Protein AF-A0AAV1AGI8-F1 (afdb_monomer_lite)

Radius of gyration: 55.3 Å; chains: 1; bounding box: 101×101×170 Å

Structure (mmCIF, N/CA/C/O backbone):
data_AF-A0AAV1AGI8-F1
#
_entry.id   AF-A0AAV1AGI8-F1
#
loop_
_atom_site.group_PDB
_atom_site.id
_atom_site.type_symbol
_atom_site.label_atom_id
_atom_site.label_alt_id
_atom_site.label_comp_id
_atom_site.label_asym_id
_atom_site.label_entity_id
_atom_site.label_seq_id
_atom_site.pdbx_PDB_ins_code
_atom_site.Cartn_x
_atom_site.Cartn_y
_atom_site.Cartn_z
_atom_site.occupancy
_atom_site.B_iso_or_equiv
_atom_site.auth_seq_id
_atom_site.auth_comp_id
_atom_site.auth_asym_id
_atom_site.auth_atom_id
_atom_site.pdbx_PDB_model_num
ATOM 1 N N . MET A 1 1 ? -15.910 55.087 11.248 1.00 45.94 1 MET A N 1
ATOM 2 C CA . MET A 1 1 ? -15.326 54.033 12.107 1.00 45.94 1 MET A CA 1
ATOM 3 C C . MET A 1 1 ? -14.414 53.188 11.235 1.00 45.94 1 MET A C 1
ATOM 5 O O . MET A 1 1 ? -14.902 52.530 10.330 1.00 45.94 1 MET A O 1
ATOM 9 N N . GLY A 1 2 ? -13.099 53.349 11.397 1.00 42.62 2 GLY A N 1
ATOM 10 C CA . GLY A 1 2 ? -12.086 52.733 10.540 1.00 42.62 2 GLY A CA 1
ATOM 11 C C . GLY A 1 2 ? -11.698 51.342 11.031 1.00 42.62 2 GLY A C 1
ATOM 12 O O . GLY A 1 2 ? -11.360 51.174 12.200 1.00 42.62 2 GLY A O 1
ATOM 13 N N . LEU A 1 3 ? -11.728 50.364 10.129 1.00 42.69 3 LEU A N 1
ATOM 14 C CA . LEU A 1 3 ? -11.212 49.019 10.356 1.00 42.69 3 LEU A CA 1
ATOM 15 C C . LEU A 1 3 ? -9.725 49.011 9.980 1.00 42.69 3 LEU A C 1
ATOM 17 O O . LEU A 1 3 ? -9.365 49.101 8.808 1.00 42.69 3 LEU A O 1
ATOM 21 N N . LYS A 1 4 ? -8.854 48.965 10.992 1.00 45.31 4 LYS A N 1
ATOM 22 C CA . LYS A 1 4 ? -7.410 48.774 10.819 1.00 45.31 4 LYS A CA 1
ATOM 23 C C . LYS A 1 4 ? -7.141 47.284 10.597 1.00 45.31 4 LYS A C 1
ATOM 25 O O . LYS A 1 4 ? -7.350 46.479 11.497 1.00 45.31 4 LYS A O 1
ATOM 30 N N . SER A 1 5 ? -6.676 46.951 9.397 1.00 44.88 5 SER A N 1
ATOM 31 C CA . SER A 1 5 ? -6.091 45.652 9.059 1.00 44.88 5 SER A CA 1
ATOM 32 C C . SER A 1 5 ? -4.741 45.499 9.767 1.00 44.88 5 SER A C 1
ATOM 34 O O . SER A 1 5 ? -3.906 46.405 9.710 1.00 44.88 5 SER A O 1
ATOM 36 N N . GLN A 1 6 ? -4.543 44.382 10.466 1.00 48.56 6 GLN A N 1
ATOM 37 C CA . GLN A 1 6 ? -3.322 44.061 11.199 1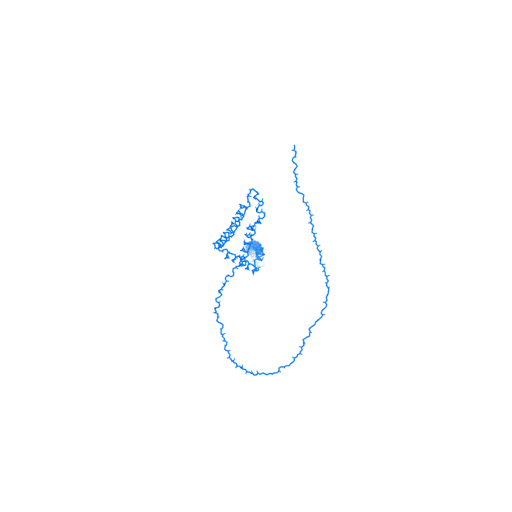.00 48.56 6 GLN A CA 1
ATOM 38 C C . GLN A 1 6 ? -2.650 42.862 10.521 1.00 48.56 6 GLN A C 1
ATOM 40 O O . GLN A 1 6 ? -3.107 41.729 10.623 1.00 48.56 6 GLN A O 1
ATOM 45 N N . SER A 1 7 ? -1.576 43.136 9.784 1.00 50.84 7 SER A N 1
ATOM 46 C CA . SER A 1 7 ? -0.707 42.137 9.156 1.00 50.84 7 SER A CA 1
ATOM 47 C C . SER A 1 7 ? 0.211 41.463 10.194 1.00 50.84 7 SER A C 1
ATOM 49 O O . SER A 1 7 ? 0.710 42.164 11.084 1.00 50.84 7 SER A O 1
ATOM 51 N N . PRO A 1 8 ? 0.513 40.154 10.083 1.00 48.94 8 PRO A N 1
ATOM 52 C CA . PRO A 1 8 ? 1.445 39.485 10.989 1.00 48.94 8 PRO A CA 1
ATOM 53 C C . PRO A 1 8 ? 2.901 39.885 10.713 1.00 48.94 8 PRO A C 1
ATOM 55 O O . PRO A 1 8 ? 3.342 39.936 9.566 1.00 48.94 8 PRO A O 1
ATOM 58 N N . LYS A 1 9 ? 3.646 40.156 11.788 1.00 44.56 9 LYS A N 1
ATOM 59 C CA . LYS A 1 9 ? 5.087 40.437 11.788 1.00 44.56 9 LYS A CA 1
ATOM 60 C C . LYS A 1 9 ? 5.884 39.138 11.639 1.00 44.56 9 LYS A C 1
ATOM 62 O O . LYS A 1 9 ? 5.769 38.251 12.478 1.00 44.56 9 LYS A O 1
ATOM 67 N N . THR A 1 10 ? 6.736 39.071 10.624 1.00 46.19 10 THR A N 1
ATOM 68 C CA . THR A 1 10 ? 7.811 38.084 10.474 1.00 46.19 10 THR A CA 1
ATOM 69 C C . THR A 1 10 ? 9.021 38.513 11.309 1.00 46.19 10 THR A C 1
ATOM 71 O O . THR A 1 10 ? 9.462 39.658 11.211 1.00 46.19 10 THR A O 1
ATOM 74 N N . LEU A 1 11 ? 9.573 37.602 12.114 1.00 46.72 11 LEU A N 1
ATOM 75 C CA . LEU A 1 11 ? 10.889 37.747 12.746 1.00 46.72 11 LEU A CA 1
ATOM 76 C C . LEU A 1 11 ? 11.826 36.644 12.222 1.00 46.72 11 LEU A C 1
ATOM 78 O O . LEU A 1 11 ? 11.377 35.502 12.108 1.00 46.72 11 LEU A O 1
ATOM 82 N N . PRO A 1 12 ? 13.100 36.954 11.915 1.00 42.97 12 PRO A N 1
ATOM 83 C CA . PRO A 1 12 ? 14.087 35.979 11.463 1.00 42.97 12 PRO A CA 1
ATOM 84 C C . PRO A 1 12 ? 14.989 35.530 12.623 1.00 42.97 12 PRO A C 1
ATOM 86 O O . PRO A 1 12 ? 15.436 36.363 13.407 1.00 42.97 12 PRO A O 1
ATOM 89 N N . LEU A 1 13 ? 15.320 34.241 12.703 1.00 31.91 13 LEU A N 1
ATOM 90 C CA . LEU A 1 13 ? 16.488 33.759 13.453 1.00 31.91 13 LEU A CA 1
ATOM 91 C C . LEU A 1 13 ? 17.077 32.550 12.711 1.00 31.91 13 LEU A C 1
ATOM 93 O O . LEU A 1 13 ? 16.394 31.550 12.527 1.00 31.91 13 LEU A O 1
ATOM 97 N N . THR A 1 14 ? 18.194 32.718 12.007 1.00 35.19 14 THR A N 1
ATOM 98 C CA . THR A 1 14 ? 19.598 32.683 12.476 1.00 35.19 14 THR A CA 1
ATOM 99 C C . THR A 1 14 ? 20.172 31.276 12.334 1.00 35.19 14 THR A C 1
ATOM 101 O O . THR A 1 14 ? 19.884 30.370 13.107 1.00 35.19 14 THR A O 1
ATOM 104 N N . VAL A 1 15 ? 21.007 31.146 11.304 1.00 39.22 15 VAL A N 1
ATOM 105 C CA . VAL A 1 15 ? 21.930 30.042 11.044 1.00 39.22 15 VAL A CA 1
ATOM 106 C C . VAL A 1 15 ? 22.995 30.032 12.141 1.00 39.22 15 VAL A C 1
ATOM 108 O O . VAL A 1 15 ? 23.603 31.067 12.405 1.00 39.22 15 VAL A O 1
ATOM 111 N N . ALA A 1 16 ? 23.241 28.873 12.748 1.00 36.59 16 ALA A N 1
ATOM 112 C CA . ALA A 1 16 ? 24.434 28.629 13.549 1.00 36.59 16 ALA A CA 1
ATOM 113 C C . ALA A 1 16 ? 25.232 27.496 12.898 1.00 36.59 16 ALA A C 1
ATOM 115 O O . ALA A 1 16 ? 24.774 26.356 12.818 1.00 36.59 16 ALA A O 1
ATOM 116 N N . SER A 1 17 ? 26.409 27.861 12.402 1.00 36.69 17 SER A N 1
ATOM 117 C CA . SER A 1 17 ? 27.442 26.969 11.895 1.00 36.69 17 SER A CA 1
ATOM 118 C C . SER A 1 17 ? 28.454 26.662 13.003 1.00 36.69 17 SER A C 1
ATOM 120 O O . SER A 1 17 ? 28.704 27.509 13.855 1.00 36.69 17 SER A O 1
ATOM 122 N N . GLU A 1 18 ? 29.081 25.489 12.877 1.00 32.41 18 GLU A N 1
ATOM 123 C CA . GLU A 1 18 ? 30.402 25.103 13.402 1.00 32.41 18 GLU A CA 1
ATOM 124 C C . GLU A 1 18 ? 30.568 24.868 14.917 1.00 32.41 18 GLU A C 1
ATOM 126 O O . GLU A 1 18 ? 30.401 25.742 15.758 1.00 32.41 18 GLU A O 1
ATOM 131 N N . THR A 1 19 ? 31.054 23.677 15.278 1.00 38.19 19 THR A N 1
ATOM 132 C CA . THR A 1 19 ? 32.481 23.502 15.615 1.00 38.19 19 THR A CA 1
ATOM 133 C C . THR A 1 19 ? 32.830 22.021 15.809 1.00 38.19 19 THR A C 1
ATOM 135 O O . THR A 1 19 ? 32.243 21.302 16.612 1.00 38.19 19 THR A O 1
ATOM 138 N N . ASN A 1 20 ? 33.821 21.579 15.032 1.00 35.72 20 ASN A N 1
ATOM 139 C CA . ASN A 1 20 ? 34.629 20.387 15.273 1.00 35.72 20 ASN A CA 1
ATOM 140 C C . ASN A 1 20 ? 35.521 20.630 16.499 1.00 35.72 20 ASN A C 1
ATOM 142 O O . ASN A 1 20 ? 36.194 21.660 16.551 1.00 35.72 20 ASN A O 1
ATOM 146 N N . LEU A 1 21 ? 35.608 19.667 17.419 1.00 39.31 21 LEU A N 1
ATOM 147 C CA . LEU A 1 21 ? 36.644 19.643 18.451 1.00 39.31 21 LEU A CA 1
ATOM 148 C C . LEU A 1 21 ? 37.274 18.243 18.534 1.00 39.31 21 LEU A C 1
ATOM 150 O O . LEU A 1 21 ? 36.639 17.275 18.940 1.00 39.31 21 LEU A O 1
ATOM 154 N N . ASN A 1 22 ? 38.543 18.178 18.135 1.00 34.66 22 ASN A N 1
ATOM 155 C CA . ASN A 1 22 ? 39.476 17.072 18.350 1.00 34.66 22 ASN A CA 1
ATOM 156 C C . ASN A 1 22 ? 39.970 17.026 19.808 1.00 34.66 22 ASN A C 1
ATOM 158 O O . ASN A 1 22 ? 40.268 18.080 20.375 1.00 34.66 22 ASN A O 1
ATOM 162 N N . ARG A 1 23 ? 40.205 15.815 20.339 1.00 32.59 23 ARG A N 1
ATOM 163 C CA . ARG A 1 23 ? 41.339 15.438 21.226 1.00 32.59 23 ARG A CA 1
ATOM 164 C C . ARG A 1 23 ? 41.306 13.917 21.479 1.00 32.59 23 ARG A C 1
ATOM 166 O O . ARG A 1 23 ? 40.266 13.424 21.897 1.00 32.59 23 ARG A O 1
ATOM 173 N N . THR A 1 24 ? 42.267 13.118 20.983 1.00 33.88 24 THR A N 1
ATOM 174 C CA . THR A 1 24 ? 43.501 12.623 21.672 1.00 33.88 24 THR A CA 1
ATOM 175 C C . THR A 1 24 ? 43.272 12.230 23.134 1.00 33.88 24 THR A C 1
ATOM 177 O O . THR A 1 24 ? 42.649 12.978 23.873 1.00 33.88 24 THR A O 1
ATOM 180 N N . ASP A 1 25 ? 43.747 11.118 23.688 1.00 32.78 25 ASP A N 1
ATOM 181 C CA . ASP A 1 25 ? 44.741 10.082 23.368 1.00 32.78 25 ASP A CA 1
ATOM 182 C C . ASP A 1 25 ? 44.451 8.921 24.349 1.00 32.78 25 ASP A C 1
ATOM 184 O O . ASP A 1 25 ? 43.824 9.173 25.379 1.00 32.78 25 ASP A O 1
ATOM 188 N N . LEU A 1 26 ? 44.934 7.697 24.096 1.00 37.75 26 LEU A N 1
ATOM 189 C CA . LEU A 1 26 ? 45.652 6.867 25.088 1.00 37.75 26 LEU A CA 1
ATOM 190 C C . LEU A 1 26 ? 46.031 5.490 24.507 1.00 37.75 26 LEU A C 1
ATOM 192 O O . LEU A 1 26 ? 45.243 4.800 23.866 1.00 37.75 26 LEU A O 1
ATOM 196 N N . ASN A 1 27 ? 47.289 5.140 24.761 1.00 33.25 27 ASN A N 1
ATOM 197 C CA . ASN A 1 27 ? 48.049 3.998 24.264 1.00 33.25 27 ASN A CA 1
ATOM 198 C C . ASN A 1 27 ? 47.584 2.611 24.770 1.00 33.25 27 ASN A C 1
ATOM 200 O O . ASN A 1 27 ? 47.196 2.467 25.926 1.00 33.25 27 ASN A O 1
ATOM 204 N N . SER A 1 28 ? 47.752 1.621 23.874 1.00 33.41 28 SER A N 1
ATOM 205 C CA . SER A 1 28 ? 48.145 0.184 23.969 1.00 33.41 28 SER A CA 1
ATOM 206 C C . SER A 1 28 ? 48.805 -0.324 25.284 1.00 33.41 28 SER A C 1
ATOM 208 O O . SER A 1 28 ? 49.274 0.525 26.038 1.00 33.41 28 SER A O 1
ATOM 210 N N . PRO A 1 29 ? 49.003 -1.657 25.547 1.00 46.41 29 PRO A N 1
ATOM 211 C CA . PRO A 1 29 ? 49.202 -2.743 24.561 1.00 46.41 29 PRO A CA 1
ATOM 212 C C . PRO A 1 29 ? 48.760 -4.198 24.921 1.00 46.41 29 PRO A C 1
ATOM 214 O O . PRO A 1 29 ? 48.321 -4.518 26.017 1.00 46.41 29 PRO A O 1
ATOM 217 N N . GLU A 1 30 ? 48.963 -5.062 23.918 1.00 32.56 30 GLU A N 1
ATOM 218 C CA . GLU A 1 30 ? 49.491 -6.442 23.935 1.00 32.56 30 GLU A CA 1
ATOM 219 C C . GLU A 1 30 ? 48.792 -7.655 24.580 1.00 32.56 30 GLU A C 1
ATOM 221 O O . GLU A 1 30 ? 48.385 -7.716 25.734 1.00 32.56 30 GLU A O 1
ATOM 226 N N . LYS A 1 31 ? 48.807 -8.702 23.744 1.00 37.69 31 LYS A N 1
ATOM 227 C CA . LYS A 1 31 ? 48.508 -10.112 23.972 1.00 37.69 31 LYS A CA 1
ATOM 228 C C . LYS A 1 31 ? 49.680 -10.807 24.675 1.00 37.69 31 LYS A C 1
ATOM 230 O O . LYS A 1 31 ? 50.823 -10.602 24.283 1.00 37.69 31 LYS A O 1
ATOM 235 N N . ALA A 1 32 ? 49.386 -11.775 25.541 1.00 36.28 32 ALA A N 1
ATOM 236 C CA . ALA A 1 32 ? 50.268 -12.918 25.778 1.00 36.28 32 ALA A CA 1
ATOM 237 C C . ALA A 1 32 ? 49.434 -14.152 26.156 1.00 36.28 32 ALA A C 1
ATOM 239 O O . ALA A 1 32 ? 48.797 -14.204 27.205 1.00 36.28 32 ALA A O 1
ATOM 240 N N . ASN A 1 33 ? 49.429 -15.133 25.252 1.00 32.34 33 ASN A N 1
ATOM 241 C CA . ASN A 1 33 ? 48.855 -16.459 25.441 1.00 32.34 33 ASN A CA 1
ATOM 242 C C . ASN A 1 33 ? 49.767 -17.293 26.351 1.00 32.34 33 ASN A C 1
ATOM 244 O O . ASN A 1 33 ? 50.962 -17.416 26.082 1.00 32.34 33 ASN A O 1
ATOM 248 N N . GLY A 1 34 ? 49.187 -17.896 27.389 1.00 35.38 34 GLY A N 1
ATOM 249 C CA . GLY A 1 34 ? 49.840 -18.886 28.242 1.00 35.38 34 GLY A CA 1
ATOM 250 C C . GLY A 1 34 ? 49.739 -20.293 27.651 1.00 35.38 34 GLY A C 1
ATOM 251 O O . GLY A 1 34 ? 48.663 -20.744 27.268 1.00 35.38 34 GLY A O 1
ATOM 252 N N . VAL A 1 35 ? 50.887 -20.963 27.581 1.00 37.09 35 VAL A N 1
ATOM 253 C CA . VAL A 1 35 ? 51.117 -22.328 27.090 1.00 37.09 35 VAL A CA 1
ATOM 254 C C . VAL A 1 35 ? 51.019 -23.326 28.252 1.00 37.09 35 VAL A C 1
ATOM 256 O O . VAL A 1 35 ? 51.577 -23.074 29.316 1.00 37.09 35 VAL A O 1
ATOM 259 N N . GLY A 1 36 ? 50.388 -24.485 28.029 1.00 31.98 36 GLY A N 1
ATOM 260 C CA . GLY A 1 36 ? 50.424 -25.649 28.924 1.00 31.98 36 GLY A CA 1
ATOM 261 C C . GLY A 1 36 ? 50.092 -26.952 28.177 1.00 31.98 36 GLY A C 1
ATOM 262 O O . GLY A 1 36 ? 48.960 -27.147 27.752 1.00 31.98 36 GLY A O 1
ATOM 263 N N . TYR A 1 37 ? 51.114 -27.791 27.981 1.00 35.06 37 TYR A N 1
ATOM 264 C CA . TYR A 1 37 ? 51.153 -29.110 27.310 1.00 35.06 37 TYR A CA 1
ATOM 265 C C . TYR A 1 37 ? 50.504 -30.255 28.155 1.00 35.06 37 TYR A C 1
ATOM 267 O O . TYR A 1 37 ? 50.050 -29.984 29.262 1.00 35.06 37 TYR A O 1
ATOM 275 N N . PRO A 1 38 ? 50.619 -31.558 27.790 1.00 48.12 38 PRO A N 1
ATOM 276 C CA . PRO A 1 38 ? 49.967 -32.289 26.697 1.00 48.12 38 PRO A CA 1
ATOM 277 C C . PRO A 1 38 ? 49.211 -33.563 27.187 1.00 48.12 38 PRO A C 1
ATOM 279 O O . PRO A 1 38 ? 49.296 -33.973 28.341 1.00 48.12 38 PRO A O 1
ATOM 282 N N . HIS A 1 39 ? 48.490 -34.207 26.263 1.00 36.88 39 HIS A N 1
ATOM 283 C CA . HIS A 1 39 ? 47.815 -35.520 26.378 1.00 36.88 39 HIS A CA 1
ATOM 284 C C . HIS A 1 39 ? 48.839 -36.691 26.482 1.00 36.88 39 HIS A C 1
ATOM 286 O O . HIS A 1 39 ? 50.019 -36.439 26.217 1.00 36.88 39 HIS A O 1
ATOM 292 N N . PRO A 1 40 ? 48.455 -37.966 26.776 1.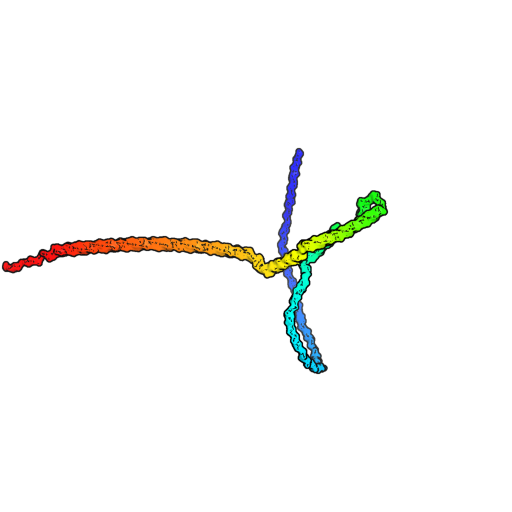00 49.59 40 PRO A N 1
ATOM 293 C CA . PRO A 1 40 ? 47.916 -38.798 25.684 1.00 49.59 40 PRO A CA 1
ATOM 294 C C . PRO A 1 40 ? 46.973 -39.984 26.062 1.00 49.59 40 PRO A C 1
ATOM 296 O O . PRO A 1 40 ? 46.850 -40.389 27.211 1.00 49.59 40 PRO A O 1
ATOM 299 N N . GLU A 1 41 ? 46.358 -40.507 24.994 1.00 30.52 41 GLU A N 1
ATOM 300 C CA . GLU A 1 41 ? 45.815 -41.856 24.723 1.00 30.52 41 GLU A CA 1
ATOM 301 C C . GLU A 1 41 ? 44.459 -42.292 25.297 1.00 30.52 41 GLU A C 1
ATOM 303 O O . GLU A 1 41 ? 44.298 -42.463 26.497 1.00 30.52 41 GLU A O 1
ATOM 308 N N . THR A 1 42 ? 43.515 -42.616 24.395 1.00 34.66 42 THR A N 1
ATOM 309 C CA . THR A 1 42 ? 42.949 -43.977 24.237 1.00 34.66 42 THR A CA 1
ATOM 310 C C . THR A 1 42 ? 42.169 -44.090 22.905 1.00 34.66 42 THR A C 1
ATOM 312 O O . THR A 1 42 ? 41.100 -43.520 22.741 1.00 34.66 42 THR A O 1
ATOM 315 N N . VAL A 1 43 ? 42.755 -44.860 21.978 1.00 37.66 43 VAL A N 1
ATOM 316 C CA . VAL A 1 43 ? 42.149 -45.820 21.023 1.00 37.66 43 VAL A CA 1
ATOM 317 C C . VAL A 1 43 ? 41.184 -45.344 19.914 1.00 37.66 43 VAL A C 1
ATOM 319 O O . VAL A 1 43 ? 40.058 -44.905 20.120 1.00 37.66 43 VAL A O 1
ATOM 322 N N . ARG A 1 44 ? 41.659 -45.602 18.685 1.00 36.75 44 ARG A N 1
ATOM 323 C CA . ARG A 1 44 ? 40.974 -45.619 17.383 1.00 36.75 44 ARG A CA 1
ATOM 324 C C . ARG A 1 44 ? 39.671 -46.426 17.384 1.00 36.75 44 ARG A C 1
ATOM 326 O O . ARG A 1 44 ? 39.687 -47.583 17.777 1.00 36.75 44 ARG A O 1
ATOM 333 N N . ASN A 1 45 ? 38.651 -45.892 16.712 1.00 35.06 45 ASN A N 1
ATOM 334 C CA . ASN A 1 45 ? 37.689 -46.677 15.936 1.00 35.06 45 ASN A CA 1
ATOM 335 C C . ASN A 1 45 ? 37.340 -45.902 14.657 1.00 35.06 45 ASN A C 1
ATOM 337 O O . ASN A 1 45 ? 36.659 -44.882 14.708 1.00 35.06 45 ASN A O 1
ATOM 341 N N . TYR A 1 46 ? 37.831 -46.374 13.509 1.00 32.41 46 TYR A N 1
ATOM 342 C CA . TYR A 1 46 ? 37.397 -45.893 12.199 1.00 32.41 46 TYR A CA 1
ATOM 343 C C . TYR A 1 46 ? 36.150 -46.681 11.789 1.00 32.41 46 TYR A C 1
ATOM 345 O O . TYR A 1 46 ? 36.244 -47.869 11.487 1.00 32.41 46 TYR A O 1
ATOM 353 N N . ARG A 1 47 ? 34.991 -46.016 11.776 1.00 37.06 47 ARG A N 1
ATOM 354 C CA . ARG A 1 47 ? 33.777 -46.476 11.095 1.00 37.06 47 ARG A CA 1
ATOM 355 C C . ARG A 1 47 ? 33.597 -45.594 9.863 1.00 37.06 47 ARG A C 1
ATOM 357 O O . ARG A 1 47 ? 33.428 -44.387 10.004 1.00 37.06 47 ARG A O 1
ATOM 364 N N . MET A 1 48 ? 33.712 -46.184 8.675 1.00 40.91 48 MET A N 1
ATOM 365 C CA . MET A 1 48 ? 33.268 -45.548 7.435 1.00 40.91 48 MET A CA 1
ATOM 366 C C . MET A 1 48 ? 31.740 -45.482 7.487 1.00 40.91 48 MET A C 1
ATOM 368 O O . MET A 1 48 ? 31.092 -46.522 7.452 1.00 40.91 48 MET A O 1
ATOM 372 N N . GLU A 1 49 ? 31.194 -44.278 7.624 1.00 39.16 49 GLU A N 1
ATOM 373 C CA . GLU A 1 49 ? 29.789 -43.985 7.347 1.00 39.16 49 GLU A CA 1
ATOM 374 C C . GLU A 1 49 ? 29.734 -43.221 6.022 1.00 39.16 49 GLU A C 1
ATOM 376 O O . GLU A 1 49 ? 30.510 -42.297 5.766 1.00 39.16 49 GLU A O 1
ATOM 381 N N . GLU A 1 50 ? 28.862 -43.719 5.164 1.00 37.03 50 GLU A N 1
ATOM 382 C CA . GLU A 1 50 ? 28.651 -43.380 3.767 1.00 37.03 50 GLU A CA 1
ATOM 383 C C . GLU A 1 50 ? 27.898 -42.039 3.663 1.00 37.03 50 GLU A C 1
ATOM 385 O O . GLU A 1 50 ? 26.901 -41.817 4.350 1.00 37.03 50 GLU A O 1
ATOM 390 N N . SER A 1 51 ? 28.391 -41.113 2.834 1.00 37.44 51 SER A N 1
ATOM 391 C CA . SER A 1 51 ? 27.762 -39.806 2.597 1.00 37.44 51 SER A CA 1
ATOM 392 C C . SER A 1 51 ? 26.353 -39.945 2.004 1.00 37.44 51 SER A C 1
ATOM 394 O O . SER A 1 51 ? 26.220 -40.572 0.951 1.00 37.44 51 SER A O 1
ATOM 396 N N . PRO A 1 52 ? 25.320 -39.274 2.548 1.00 38.88 52 PRO A N 1
ATOM 397 C CA . PRO A 1 52 ? 24.050 -39.131 1.856 1.00 38.88 52 PRO A CA 1
ATOM 398 C C . PRO A 1 52 ? 24.110 -37.970 0.854 1.00 38.88 52 PRO A C 1
ATOM 400 O O . PRO A 1 52 ? 24.538 -36.857 1.168 1.00 38.88 52 PRO A O 1
ATOM 403 N N . VAL A 1 53 ? 23.657 -38.261 -0.362 1.00 41.31 53 VAL A N 1
ATOM 404 C CA . VAL A 1 53 ? 23.383 -37.330 -1.466 1.00 41.31 53 VAL A CA 1
ATOM 405 C C . VAL A 1 53 ? 22.347 -36.279 -1.023 1.00 41.31 53 VAL A C 1
ATOM 407 O O . VAL A 1 53 ? 21.377 -36.652 -0.363 1.00 41.31 53 VAL A O 1
ATOM 410 N N . PRO A 1 54 ? 22.493 -34.981 -1.361 1.00 37.56 54 PRO A N 1
ATOM 411 C CA . PRO A 1 54 ? 21.476 -33.994 -1.032 1.00 37.56 54 PRO A CA 1
ATOM 412 C C . PRO A 1 54 ? 20.338 -34.070 -2.055 1.00 37.56 54 PRO A C 1
ATOM 414 O O . PRO A 1 54 ? 20.492 -33.661 -3.209 1.00 37.56 54 PRO A O 1
ATOM 417 N N . ASP A 1 55 ? 19.186 -34.572 -1.615 1.00 30.81 55 ASP A N 1
ATOM 418 C CA . ASP A 1 55 ? 17.930 -34.456 -2.347 1.00 30.81 55 ASP A CA 1
ATOM 419 C C . ASP A 1 55 ? 17.556 -32.977 -2.487 1.00 30.81 55 ASP A C 1
ATOM 421 O O . ASP A 1 55 ? 17.201 -32.266 -1.543 1.00 30.81 55 ASP A O 1
ATOM 425 N N . SER A 1 56 ? 17.655 -32.512 -3.723 1.00 45.88 56 SER A N 1
ATOM 426 C CA . SER A 1 56 ? 17.091 -31.262 -4.196 1.00 45.88 56 SER A CA 1
ATOM 427 C C . SER A 1 56 ? 15.585 -31.454 -4.285 1.00 45.88 56 SER A C 1
ATOM 429 O O . SER A 1 56 ? 15.113 -32.032 -5.250 1.00 45.88 56 SER A O 1
ATOM 431 N N . ASN A 1 57 ? 14.856 -31.039 -3.246 1.00 41.41 57 ASN A N 1
ATOM 432 C CA . ASN A 1 57 ? 13.440 -30.651 -3.286 1.00 41.41 57 ASN A CA 1
ATOM 433 C C . ASN A 1 57 ? 13.022 -30.061 -1.930 1.00 41.41 57 ASN A C 1
ATOM 435 O O . ASN A 1 57 ? 12.071 -30.501 -1.287 1.00 41.41 57 ASN A O 1
ATOM 439 N N . ALA A 1 58 ? 13.718 -29.008 -1.496 1.00 35.69 58 ALA A N 1
ATOM 440 C CA . ALA A 1 58 ? 13.093 -28.038 -0.610 1.00 35.69 58 ALA A CA 1
ATOM 441 C C . ALA A 1 58 ? 12.162 -27.189 -1.482 1.00 35.69 58 ALA A C 1
ATOM 443 O O . ALA A 1 58 ? 12.552 -26.147 -2.004 1.00 35.69 58 ALA A O 1
ATOM 444 N N . SER A 1 59 ? 10.931 -27.671 -1.672 1.00 40.12 59 SER A N 1
ATOM 445 C CA . SER A 1 59 ? 9.807 -26.779 -1.922 1.00 40.12 59 SER A CA 1
ATOM 446 C C . SER A 1 59 ? 9.809 -25.808 -0.753 1.00 40.12 59 SER A C 1
ATOM 448 O O . SER A 1 59 ? 9.376 -26.158 0.345 1.00 40.12 59 SER A O 1
ATOM 450 N N . SER A 1 60 ? 10.367 -24.621 -0.970 1.00 33.03 60 SER A N 1
ATOM 451 C CA . SER A 1 60 ? 10.159 -23.467 -0.121 1.00 33.03 60 SER A CA 1
ATOM 452 C C . SER A 1 60 ? 8.662 -23.201 -0.136 1.00 33.03 60 SER A C 1
ATOM 454 O O . SER A 1 60 ? 8.140 -22.429 -0.932 1.00 33.03 60 SER A O 1
ATOM 456 N N . THR A 1 61 ? 7.946 -23.879 0.757 1.00 35.25 61 THR A N 1
ATOM 457 C CA . THR A 1 61 ? 6.746 -23.326 1.353 1.00 35.25 61 THR A CA 1
ATOM 458 C C . THR A 1 61 ? 7.218 -22.041 2.008 1.00 35.25 61 THR A C 1
ATOM 460 O O . THR A 1 61 ? 7.700 -22.037 3.141 1.00 35.25 61 THR A O 1
ATOM 463 N N . THR A 1 62 ? 7.202 -20.969 1.222 1.00 34.62 62 THR A N 1
ATOM 464 C CA . THR A 1 62 ? 7.280 -19.600 1.683 1.00 34.62 62 THR A CA 1
ATOM 465 C C . THR A 1 62 ? 6.076 -19.439 2.585 1.00 34.62 62 THR A C 1
ATOM 467 O O . THR A 1 62 ? 4.967 -19.131 2.159 1.00 34.62 62 THR A O 1
ATOM 470 N N . THR A 1 63 ? 6.278 -19.757 3.860 1.00 36.59 63 THR A N 1
ATOM 471 C CA . THR A 1 63 ? 5.431 -19.280 4.934 1.00 36.59 63 THR A CA 1
ATOM 472 C C . THR A 1 63 ? 5.375 -17.784 4.708 1.00 36.59 63 THR A C 1
ATOM 474 O O . THR A 1 63 ? 6.392 -17.114 4.878 1.00 36.59 63 THR A O 1
ATOM 477 N N . THR A 1 64 ? 4.249 -17.303 4.181 1.00 42.56 64 THR A N 1
ATOM 478 C CA . THR A 1 64 ? 3.982 -15.894 3.924 1.00 42.56 64 THR A CA 1
ATOM 479 C C . THR A 1 64 ? 4.129 -15.189 5.262 1.00 42.56 64 THR A C 1
ATOM 481 O O . THR A 1 64 ? 3.199 -15.135 6.067 1.00 42.56 64 THR A O 1
ATOM 484 N N . ALA A 1 65 ? 5.350 -14.751 5.558 1.00 52.06 65 ALA A N 1
ATOM 485 C CA . ALA A 1 65 ? 5.615 -13.827 6.626 1.00 52.06 65 ALA A CA 1
ATOM 486 C C . ALA A 1 65 ? 4.855 -12.584 6.201 1.00 52.06 65 ALA A C 1
ATOM 488 O O . ALA A 1 65 ? 5.243 -11.920 5.248 1.00 52.06 65 ALA A O 1
ATOM 489 N N . ILE A 1 66 ? 3.707 -12.367 6.838 1.00 56.72 66 ILE A N 1
ATOM 490 C CA . ILE A 1 66 ? 2.932 -11.140 6.711 1.00 56.72 66 ILE A CA 1
ATOM 491 C C . ILE A 1 66 ? 3.931 -9.981 6.716 1.00 56.72 66 ILE A C 1
ATOM 493 O O . ILE A 1 66 ? 4.678 -9.842 7.692 1.00 56.72 66 ILE A O 1
ATOM 497 N N . GLY A 1 67 ? 3.956 -9.199 5.635 1.00 66.69 67 GLY A N 1
ATOM 498 C CA . GLY A 1 67 ? 4.937 -8.146 5.427 1.00 66.69 67 GLY A CA 1
ATOM 499 C C . GLY A 1 67 ? 4.994 -7.191 6.609 1.00 66.69 67 GLY A C 1
ATOM 500 O O . GLY A 1 67 ? 3.995 -6.939 7.312 1.00 66.69 67 GLY A O 1
ATOM 501 N N . SER A 1 68 ? 6.184 -6.644 6.858 1.00 83.69 68 SER A N 1
ATOM 502 C CA . SER A 1 68 ? 6.444 -5.786 8.016 1.00 83.69 68 SER A CA 1
ATOM 503 C C . SER A 1 68 ? 5.469 -4.599 8.047 1.00 83.69 68 SER A C 1
ATOM 505 O O . SER A 1 68 ? 5.002 -4.181 9.118 1.00 83.69 68 SER A O 1
ATOM 507 N N . ARG A 1 69 ? 5.053 -4.135 6.861 1.00 92.25 69 ARG A N 1
ATOM 508 C CA . ARG A 1 69 ? 4.098 -3.044 6.640 1.00 92.25 69 ARG A CA 1
ATOM 509 C C . ARG A 1 69 ? 2.690 -3.357 7.139 1.00 92.25 69 ARG A C 1
ATOM 511 O O . ARG A 1 69 ? 2.120 -2.530 7.852 1.00 92.25 69 ARG A O 1
ATOM 518 N N . PHE A 1 70 ? 2.131 -4.534 6.840 1.00 94.31 70 PHE A N 1
ATOM 519 C CA . PHE A 1 70 ? 0.795 -4.897 7.335 1.00 94.31 70 PHE A CA 1
ATOM 520 C C . PHE A 1 70 ? 0.795 -5.071 8.855 1.00 94.31 70 PHE A C 1
ATOM 522 O O . PHE A 1 70 ? -0.118 -4.604 9.540 1.00 94.31 70 PHE A O 1
ATOM 529 N N . SER A 1 71 ? 1.857 -5.664 9.411 1.00 93.31 71 SER A N 1
ATOM 530 C CA . SER A 1 71 ? 1.999 -5.781 10.866 1.00 93.31 71 SER A CA 1
ATOM 531 C C . SER A 1 71 ? 2.042 -4.405 11.551 1.00 93.31 71 SER A C 1
ATOM 533 O O . SER A 1 71 ? 1.438 -4.217 12.610 1.00 93.31 71 SER A O 1
ATOM 535 N N . THR A 1 72 ? 2.702 -3.428 10.922 1.00 95.56 72 THR A N 1
ATOM 536 C CA . THR A 1 72 ? 2.792 -2.042 11.396 1.00 95.56 72 THR A CA 1
ATOM 537 C C . THR A 1 72 ? 1.444 -1.340 11.303 1.00 95.56 72 THR A C 1
ATOM 539 O O . THR A 1 72 ? 1.017 -0.726 12.277 1.00 95.56 72 THR A O 1
ATOM 542 N N . LEU A 1 73 ? 0.731 -1.488 10.182 1.00 96.12 73 LEU A N 1
ATOM 543 C CA . LEU A 1 73 ? -0.624 -0.961 10.013 1.00 96.12 73 LEU A CA 1
ATOM 544 C C . LEU A 1 73 ? -1.565 -1.481 11.108 1.00 96.12 73 LEU A C 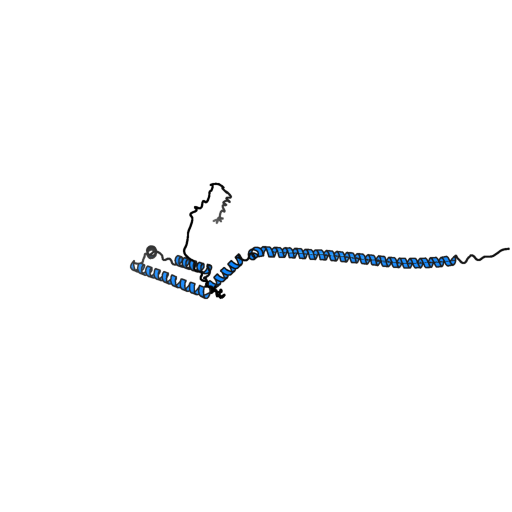1
ATOM 546 O O . LEU A 1 73 ? -2.234 -0.692 11.771 1.00 96.12 73 LEU A O 1
ATOM 550 N N . ASN A 1 74 ? -1.577 -2.796 11.336 1.00 95.44 74 ASN A N 1
ATOM 551 C CA . ASN A 1 74 ? -2.437 -3.425 12.337 1.00 95.44 74 ASN A CA 1
ATOM 552 C C . ASN A 1 74 ? -2.105 -2.946 13.761 1.00 95.44 74 ASN A C 1
ATOM 554 O O . ASN A 1 74 ? -2.997 -2.632 14.549 1.00 95.44 74 ASN A O 1
ATOM 558 N N . LYS A 1 75 ? -0.813 -2.833 14.094 1.00 96.44 75 LYS A N 1
ATOM 559 C CA . LYS A 1 75 ? -0.376 -2.271 15.382 1.00 96.44 75 LYS A CA 1
ATOM 560 C C . LYS A 1 75 ? -0.853 -0.830 15.546 1.00 96.44 75 LYS A C 1
ATOM 562 O O . LYS A 1 75 ? -1.447 -0.515 16.573 1.00 96.44 75 LYS A O 1
ATOM 567 N N . SER A 1 76 ? -0.637 0.018 14.543 1.00 97.31 76 SER A N 1
ATOM 568 C CA . SER A 1 76 ? -1.055 1.423 14.567 1.00 97.31 76 SER A CA 1
ATOM 569 C C . SER A 1 76 ? -2.565 1.569 14.730 1.00 97.31 76 SER A C 1
ATOM 571 O O . SER A 1 76 ? -3.009 2.363 15.555 1.00 97.31 76 SER A O 1
ATOM 573 N N . PHE A 1 77 ? -3.353 0.758 14.020 1.00 97.50 77 PHE A N 1
ATOM 574 C CA . PHE A 1 77 ? -4.805 0.733 14.175 1.00 97.50 77 PHE A CA 1
ATOM 575 C C . PHE A 1 77 ? -5.219 0.366 15.605 1.00 97.50 77 PHE A C 1
ATOM 577 O O . PHE A 1 77 ? -5.969 1.108 16.233 1.00 97.50 77 PHE A O 1
ATOM 584 N N . LYS A 1 78 ? -4.677 -0.724 16.167 1.00 96.00 78 LYS A N 1
ATOM 585 C CA . LYS A 1 78 ? -4.991 -1.151 17.543 1.00 96.00 78 LYS A CA 1
ATOM 586 C C . LYS A 1 78 ? -4.615 -0.101 18.585 1.00 96.00 78 LYS A C 1
ATOM 588 O O . LYS A 1 78 ? -5.336 0.078 19.564 1.00 96.00 78 LYS A O 1
ATOM 593 N N . VAL A 1 79 ? -3.492 0.590 18.388 1.00 97.06 79 VAL A N 1
ATOM 594 C CA . VAL A 1 79 ? -3.077 1.702 19.251 1.00 97.06 79 VAL A CA 1
ATOM 595 C C . VAL A 1 79 ? -4.069 2.858 19.144 1.00 97.06 79 VAL A C 1
ATOM 597 O O . VAL A 1 79 ? -4.563 3.305 20.173 1.00 97.06 79 VAL A O 1
ATOM 600 N N . ALA A 1 80 ? -4.412 3.293 17.929 1.00 97.19 80 ALA A N 1
ATOM 601 C CA . ALA A 1 80 ? -5.358 4.384 17.709 1.00 97.19 80 ALA A CA 1
ATOM 602 C C . ALA A 1 80 ? -6.748 4.070 18.282 1.00 97.19 80 ALA A C 1
ATOM 604 O O . ALA A 1 80 ? -7.324 4.902 18.979 1.00 97.19 80 ALA A O 1
ATOM 605 N N . LEU A 1 81 ? -7.251 2.853 18.056 1.00 96.50 81 LEU A N 1
ATOM 606 C CA . LEU A 1 81 ? -8.533 2.392 18.584 1.00 96.50 81 LEU A CA 1
ATOM 607 C C . LEU A 1 81 ? -8.536 2.399 20.115 1.00 96.50 81 LEU A C 1
ATOM 609 O O . LEU A 1 81 ? -9.458 2.938 20.720 1.00 96.50 81 LEU A O 1
ATOM 613 N N . ARG A 1 82 ? -7.479 1.866 20.746 1.00 94.69 82 ARG A N 1
ATOM 614 C CA . ARG A 1 82 ? -7.314 1.923 22.204 1.00 94.69 82 ARG A CA 1
ATOM 615 C C . ARG A 1 82 ? -7.303 3.357 22.703 1.00 94.69 82 ARG A C 1
ATOM 617 O O . ARG A 1 82 ? -8.034 3.660 23.632 1.00 94.69 82 ARG A O 1
ATOM 624 N N . SER A 1 83 ? -6.513 4.235 22.096 1.00 94.75 83 SER A N 1
ATOM 625 C CA . SER A 1 83 ? -6.430 5.635 22.517 1.00 94.75 83 SER A CA 1
ATOM 626 C C . SER A 1 83 ? -7.763 6.369 22.379 1.00 94.75 83 SER A C 1
ATOM 628 O O . SER A 1 83 ? -8.099 7.173 23.240 1.00 94.75 83 SER A O 1
ATOM 630 N N . MET A 1 84 ? -8.529 6.079 21.328 1.00 93.00 84 MET A N 1
ATOM 631 C CA . MET A 1 84 ? -9.825 6.705 21.069 1.00 93.00 84 MET A CA 1
ATOM 632 C C . MET A 1 84 ? -10.922 6.221 22.025 1.00 93.00 84 MET A C 1
ATOM 634 O O . MET A 1 84 ? -11.741 7.021 22.462 1.00 93.00 84 MET A O 1
ATOM 638 N N . LEU A 1 85 ? -10.941 4.925 22.339 1.00 94.06 85 LEU A N 1
ATOM 639 C CA . LEU A 1 85 ? -11.971 4.295 23.172 1.00 94.06 85 LEU A CA 1
ATOM 640 C C . LEU A 1 85 ? -11.525 4.076 24.621 1.00 94.06 85 LEU A C 1
ATOM 642 O O . LEU A 1 85 ? -12.183 3.365 25.378 1.00 94.06 85 LEU A O 1
ATOM 646 N N . THR A 1 86 ? -10.414 4.694 25.030 1.00 91.69 86 THR A N 1
ATOM 647 C CA . THR A 1 86 ? -10.004 4.682 26.434 1.00 91.69 86 THR A CA 1
ATOM 648 C C . THR A 1 86 ? -11.100 5.345 27.262 1.00 91.69 86 THR A C 1
ATOM 650 O O . THR A 1 86 ? -11.365 6.539 27.120 1.00 91.69 86 THR A O 1
ATOM 653 N N . SER A 1 87 ? -11.746 4.554 28.116 1.00 85.88 87 SER A N 1
ATOM 654 C CA . SER A 1 87 ? -12.847 5.020 28.947 1.00 85.88 87 SER A CA 1
ATOM 655 C C . SER A 1 87 ? -12.379 6.077 29.947 1.00 85.88 87 SER A C 1
ATOM 657 O O . SER A 1 87 ? -11.332 5.907 30.578 1.00 85.88 87 SER A O 1
ATOM 659 N N . SER A 1 88 ? -13.175 7.127 30.144 1.00 82.38 88 SER A N 1
ATOM 660 C CA . SER A 1 88 ? -12.941 8.120 31.196 1.00 82.38 88 SER A CA 1
ATOM 661 C C . SER A 1 88 ? -12.998 7.487 32.586 1.00 82.38 88 SER A C 1
ATOM 663 O O . SER A 1 88 ? -13.643 6.457 32.796 1.00 82.38 88 SER A O 1
ATOM 665 N N . SER A 1 89 ? -12.348 8.120 33.563 1.00 89.50 89 SER A N 1
ATOM 666 C CA . SER A 1 89 ? -12.466 7.667 34.948 1.00 89.50 89 SER A CA 1
ATOM 667 C C . SER A 1 89 ? -13.908 7.822 35.448 1.00 89.50 89 SER A C 1
ATOM 669 O O . SER A 1 89 ? -14.630 8.743 35.053 1.00 89.50 89 SER A O 1
ATOM 671 N N . LYS A 1 90 ? -14.332 6.954 36.375 1.00 91.38 90 LYS A N 1
ATOM 672 C CA . LYS A 1 90 ? -15.671 7.036 36.984 1.00 91.38 90 LYS A CA 1
ATOM 673 C C . LYS A 1 90 ? -15.934 8.408 37.613 1.00 91.38 90 LYS A C 1
ATOM 675 O O . LYS A 1 90 ? -17.049 8.917 37.560 1.00 91.38 90 LYS A O 1
ATOM 680 N N . GLU A 1 91 ? -14.907 9.008 38.205 1.00 92.75 91 GLU A N 1
ATOM 681 C CA . GLU A 1 91 ? -14.986 10.313 38.863 1.00 92.75 91 GLU A CA 1
ATOM 682 C C . GLU A 1 91 ? -15.209 11.456 37.873 1.00 92.75 91 GLU A C 1
ATOM 684 O O . GLU A 1 91 ? -15.998 12.354 38.157 1.00 92.75 91 GLU A O 1
ATOM 689 N N . GLU A 1 92 ? -14.554 11.427 36.712 1.00 92.75 92 GLU A N 1
ATOM 690 C CA . GLU A 1 92 ? -14.807 12.382 35.628 1.00 92.75 92 GLU A CA 1
ATOM 691 C C . GLU A 1 92 ? -16.197 12.175 35.038 1.00 92.75 92 GLU A C 1
ATOM 693 O O . GLU A 1 92 ? -16.949 13.132 34.895 1.00 92.75 92 GLU A O 1
ATOM 698 N N . PHE A 1 93 ? -16.589 10.923 34.806 1.00 93.25 93 PHE A N 1
ATOM 699 C CA . PHE A 1 93 ? -17.901 10.591 34.266 1.00 93.25 93 PHE A CA 1
ATOM 700 C C . PHE A 1 93 ? -19.044 11.107 35.148 1.00 93.25 93 PHE A C 1
ATOM 702 O O . PHE A 1 93 ? -19.986 11.731 34.672 1.00 93.25 93 PHE A O 1
ATOM 709 N N . VAL A 1 94 ? -18.961 10.885 36.462 1.00 92.06 94 VAL A N 1
ATOM 710 C CA . VAL A 1 94 ? -19.996 11.303 37.420 1.00 92.06 94 VAL A CA 1
ATOM 711 C C . VAL A 1 94 ? -20.164 12.826 37.473 1.00 92.06 94 VAL A C 1
ATOM 713 O O . VAL A 1 94 ? -21.285 13.298 37.696 1.00 92.06 94 VAL A O 1
ATOM 716 N N . LYS A 1 95 ? -19.083 13.593 37.266 1.00 92.88 95 LYS A N 1
ATOM 717 C CA . LYS A 1 95 ? -19.122 15.067 37.259 1.00 92.88 95 LYS A CA 1
ATOM 718 C C . LYS A 1 95 ? -19.973 15.622 36.120 1.00 92.88 95 LYS A C 1
ATOM 720 O O . LYS A 1 95 ? -20.604 16.657 36.316 1.00 92.88 95 LYS A O 1
ATOM 725 N N . GLU A 1 96 ? -20.050 14.917 34.995 1.00 94.38 96 GLU A N 1
ATOM 726 C CA . GLU A 1 96 ? -20.847 15.321 33.828 1.00 94.38 96 GLU A CA 1
ATOM 727 C C . GLU A 1 96 ? -22.361 15.146 34.039 1.00 94.38 96 GLU A C 1
ATOM 729 O O . GLU A 1 96 ? -23.169 15.745 33.331 1.00 94.38 96 GLU A O 1
ATOM 734 N N . PHE A 1 97 ? -22.775 14.378 35.055 1.00 93.25 97 PHE A N 1
ATOM 735 C CA . PHE A 1 97 ? -24.186 14.093 35.342 1.00 93.25 97 PHE A CA 1
ATOM 736 C C . PHE A 1 97 ? -24.618 14.584 36.732 1.00 93.25 97 PHE A C 1
ATOM 738 O O . PHE A 1 97 ? -25.132 13.799 37.526 1.00 93.25 97 PHE A O 1
ATOM 745 N N . PRO A 1 98 ? -24.459 15.871 37.089 1.00 92.81 98 PRO A N 1
ATOM 746 C CA . PRO A 1 98 ? -24.665 16.340 38.462 1.00 92.81 98 PRO A CA 1
ATOM 747 C C . PRO A 1 98 ? -26.098 16.127 38.977 1.00 92.81 98 PRO A C 1
ATOM 749 O O . PRO A 1 98 ? -26.279 15.896 40.170 1.00 92.81 98 PRO A O 1
ATOM 752 N N . THR A 1 99 ? -27.094 16.145 38.088 1.00 95.94 99 THR A N 1
ATOM 753 C CA . THR A 1 99 ? -28.526 16.010 38.403 1.00 95.94 99 THR A CA 1
ATOM 754 C C . THR A 1 99 ? -28.971 14.585 38.732 1.00 95.94 99 THR A C 1
ATOM 756 O O . THR A 1 99 ? -30.038 14.407 39.312 1.00 95.94 99 THR A O 1
ATOM 759 N N . PHE A 1 100 ? -28.173 13.579 38.376 1.00 94.62 100 PHE A N 1
ATOM 760 C CA . PHE A 1 100 ? -28.513 12.172 38.561 1.00 94.62 100 PHE A CA 1
ATOM 761 C C . PHE A 1 100 ? -28.182 11.707 39.984 1.00 94.62 100 PHE A C 1
ATOM 763 O O . PHE A 1 100 ? -27.194 12.137 40.598 1.00 94.62 100 PHE A O 1
ATOM 770 N N . THR A 1 101 ? -28.980 10.775 40.497 1.00 96.06 101 THR A N 1
ATOM 771 C CA . THR A 1 101 ? -28.684 10.065 41.744 1.00 96.06 101 THR A CA 1
ATOM 772 C C . THR A 1 101 ? -27.459 9.163 41.573 1.00 96.06 101 THR A C 1
ATOM 774 O O . THR A 1 101 ? -27.082 8.787 40.461 1.00 96.06 101 THR A O 1
ATOM 777 N N . ASN A 1 102 ? -26.826 8.773 42.682 1.00 93.75 102 ASN A N 1
ATOM 778 C CA . ASN A 1 102 ? -25.657 7.886 42.631 1.00 93.75 102 ASN A CA 1
ATOM 779 C C . ASN A 1 102 ? -25.976 6.531 41.976 1.00 93.75 102 ASN A C 1
ATOM 781 O O . ASN A 1 102 ? -25.161 6.019 41.216 1.00 93.75 102 ASN A O 1
ATOM 785 N N . ALA A 1 103 ? -27.176 5.987 42.205 1.00 95.69 103 ALA A N 1
ATOM 786 C CA . ALA A 1 103 ? -27.595 4.725 41.598 1.00 95.69 103 ALA A CA 1
ATOM 787 C C . ALA A 1 103 ? -27.728 4.830 40.068 1.00 95.69 103 ALA A C 1
ATOM 789 O O . ALA A 1 103 ? -27.286 3.938 39.344 1.00 95.69 103 ALA A O 1
ATOM 790 N N . GLU A 1 104 ? -28.294 5.930 39.563 1.00 96.25 104 GLU A N 1
ATOM 791 C CA . GLU A 1 104 ? -28.420 6.150 38.119 1.00 96.25 104 GLU A CA 1
ATOM 792 C C . GLU A 1 104 ? -27.058 6.402 37.467 1.00 96.25 104 GLU A C 1
ATOM 794 O O . GLU A 1 104 ? -26.788 5.870 36.393 1.00 96.25 104 GLU A O 1
ATOM 799 N N . LYS A 1 105 ? -26.174 7.155 38.134 1.00 95.38 105 LYS A N 1
ATOM 800 C CA . LYS A 1 105 ? -24.790 7.378 37.690 1.00 95.38 105 LYS A CA 1
ATOM 801 C C . LYS A 1 105 ? -24.010 6.076 37.569 1.00 95.38 105 LYS A C 1
ATOM 803 O O . LYS A 1 105 ? -23.330 5.862 36.570 1.00 95.38 105 LYS A O 1
ATOM 808 N N . ASP A 1 106 ? -24.128 5.199 38.562 1.00 94.19 106 ASP A N 1
ATOM 809 C CA . ASP A 1 106 ? -23.472 3.892 38.554 1.00 94.19 106 ASP A CA 1
ATOM 810 C C . ASP A 1 106 ? -23.994 3.006 37.418 1.00 94.19 106 ASP A C 1
ATOM 812 O O . ASP A 1 106 ? -23.211 2.361 36.715 1.00 94.19 106 ASP A O 1
ATOM 816 N N . TYR A 1 107 ? -25.312 3.006 37.200 1.00 95.44 107 TYR A N 1
ATOM 817 C CA . TYR A 1 107 ? -25.929 2.289 36.088 1.00 95.44 107 TYR A CA 1
ATOM 818 C C . TYR A 1 107 ? -25.472 2.835 34.727 1.00 95.44 107 TYR A C 1
ATOM 820 O O . TYR A 1 107 ? -25.092 2.061 33.847 1.00 95.44 107 TYR A O 1
ATOM 828 N N . LEU A 1 108 ? -25.451 4.159 34.566 1.00 95.19 108 LEU A N 1
ATOM 829 C CA . LEU A 1 108 ? -25.048 4.819 33.328 1.00 95.19 108 LEU A CA 1
ATOM 830 C C . LEU A 1 108 ? -23.557 4.617 33.031 1.00 95.19 108 LEU A C 1
ATOM 832 O O . LEU A 1 108 ? -23.201 4.346 31.889 1.00 95.19 108 LEU A O 1
ATOM 836 N N . HIS A 1 109 ? -22.694 4.663 34.049 1.00 95.56 109 HIS A N 1
ATOM 837 C CA . HIS A 1 109 ? -21.270 4.362 33.898 1.00 95.56 109 HIS A CA 1
ATOM 838 C C . HIS A 1 109 ? -21.048 2.913 33.442 1.00 95.56 109 HIS A C 1
ATOM 840 O O . HIS A 1 109 ? -20.210 2.652 32.582 1.00 95.56 109 HIS A O 1
ATOM 846 N N . ARG A 1 110 ? -21.831 1.958 33.965 1.00 95.44 110 ARG A N 1
ATOM 847 C CA . ARG A 1 110 ? -21.776 0.563 33.504 1.00 95.44 110 ARG A CA 1
ATOM 848 C C . ARG A 1 110 ? -22.191 0.429 32.037 1.00 95.44 110 ARG A C 1
ATOM 850 O O . ARG A 1 110 ? -21.523 -0.280 31.293 1.00 95.44 110 ARG A O 1
ATOM 857 N N . LEU A 1 111 ? -23.263 1.110 31.623 1.00 95.94 111 LEU A N 1
ATOM 858 C CA . LEU A 1 111 ? -23.687 1.142 30.219 1.00 95.94 111 LEU A CA 1
ATOM 859 C C . LEU A 1 111 ? -22.635 1.788 29.313 1.00 95.94 111 LEU A C 1
ATOM 861 O O . LEU A 1 111 ? -22.395 1.295 28.218 1.00 95.94 111 LEU A O 1
ATOM 865 N N . TYR A 1 112 ? -21.998 2.864 29.773 1.00 94.69 112 TYR A N 1
ATOM 866 C CA . TYR A 1 112 ? -20.914 3.526 29.055 1.00 94.69 112 TYR A CA 1
ATOM 867 C C . TYR A 1 112 ? -19.740 2.576 28.801 1.00 94.69 112 TYR A C 1
ATOM 869 O O . TYR A 1 112 ? -19.323 2.438 27.655 1.00 94.69 112 TYR A O 1
ATOM 877 N N . LEU A 1 113 ? -19.259 1.871 29.831 1.00 94.81 113 LEU A N 1
ATOM 878 C CA . LEU A 1 113 ? -18.192 0.879 29.670 1.00 94.81 113 LEU A CA 1
ATOM 879 C C . LEU A 1 113 ? -18.598 -0.237 28.702 1.00 94.81 113 LEU A C 1
ATOM 881 O O . LEU A 1 113 ? -17.851 -0.549 27.784 1.00 94.81 113 LEU A O 1
ATOM 885 N N . GLN A 1 114 ? -19.818 -0.762 28.840 1.00 95.88 114 GLN A N 1
ATOM 886 C CA . GLN A 1 114 ? -20.337 -1.786 27.933 1.00 95.88 114 GLN A CA 1
ATOM 887 C C . GLN A 1 114 ? -20.406 -1.295 26.475 1.00 95.88 114 GLN A C 1
ATOM 889 O O . GLN A 1 114 ? -20.139 -2.062 25.552 1.00 95.88 114 GLN A O 1
ATOM 894 N N . ALA A 1 115 ? -20.749 -0.024 26.253 1.00 94.88 115 ALA A N 1
ATOM 895 C CA . ALA A 1 115 ? -20.728 0.576 24.924 1.00 94.88 115 ALA A CA 1
ATOM 896 C C . ALA A 1 115 ? -19.295 0.718 24.386 1.00 94.88 115 ALA A C 1
ATOM 898 O O . ALA A 1 115 ? -19.065 0.416 23.219 1.00 94.88 115 ALA A O 1
ATOM 899 N N . MET A 1 116 ? -18.332 1.131 25.220 1.00 94.69 116 MET A N 1
ATOM 900 C CA . MET A 1 116 ? -16.918 1.207 24.823 1.00 94.69 116 MET A CA 1
ATOM 901 C C . MET A 1 116 ? -16.369 -0.171 24.433 1.00 94.69 116 MET A C 1
ATOM 903 O O . MET A 1 116 ? -15.737 -0.291 23.385 1.00 94.69 116 MET A O 1
ATOM 907 N N . ASP A 1 117 ? -16.664 -1.210 25.218 1.00 94.12 117 ASP A N 1
ATOM 908 C CA . ASP A 1 117 ? -16.261 -2.592 24.927 1.00 94.12 117 ASP A CA 1
ATOM 909 C C . ASP A 1 117 ? -16.902 -3.100 23.626 1.00 94.12 117 ASP A C 1
ATOM 911 O O . ASP A 1 117 ? -16.221 -3.643 22.756 1.00 94.12 117 ASP A O 1
ATOM 915 N N . SER A 1 118 ? -18.201 -2.843 23.435 1.00 96.62 118 SER A N 1
ATOM 916 C CA . SER A 1 118 ? -18.904 -3.206 22.200 1.00 96.62 118 SER A CA 1
ATOM 917 C C . SER A 1 118 ? -18.329 -2.495 20.972 1.00 96.62 118 SER A C 1
ATOM 919 O O . SER A 1 118 ? -18.198 -3.114 19.917 1.00 96.62 118 SER A O 1
ATOM 921 N N . PHE A 1 119 ? -17.959 -1.217 21.087 1.00 95.31 119 PHE A N 1
ATOM 922 C CA . PHE A 1 119 ? -17.290 -0.493 20.004 1.00 95.31 119 PHE A CA 1
ATOM 923 C C . PHE A 1 119 ? -15.896 -1.048 19.724 1.00 95.31 119 PHE A C 1
ATOM 925 O O . PHE A 1 119 ? -15.507 -1.147 18.561 1.00 95.31 119 PHE A O 1
ATOM 932 N N . HIS A 1 120 ? -15.154 -1.437 20.762 1.00 95.81 120 HIS A N 1
ATOM 933 C CA . HIS A 1 120 ? -13.850 -2.069 20.611 1.00 95.81 120 HIS A CA 1
ATOM 934 C C . HIS A 1 120 ? -13.919 -3.327 19.745 1.00 95.81 120 HIS A C 1
ATOM 936 O O . HIS A 1 120 ? -13.136 -3.459 18.802 1.00 95.81 120 HIS A O 1
ATOM 942 N N . GLU A 1 121 ? -14.864 -4.214 20.047 1.00 95.69 121 GLU A N 1
ATOM 943 C CA . GLU A 1 121 ? -15.079 -5.447 19.291 1.00 95.69 121 GLU A CA 1
ATOM 944 C C . GLU A 1 121 ? -15.561 -5.152 17.867 1.00 95.69 121 GLU A C 1
ATOM 946 O O . GLU A 1 121 ? -14.944 -5.617 16.907 1.00 95.69 121 GLU A O 1
ATOM 951 N N . ALA A 1 122 ? -16.590 -4.310 17.717 1.00 96.56 122 ALA A N 1
ATOM 952 C CA . ALA A 1 122 ? -17.184 -3.998 16.419 1.00 96.56 122 ALA A CA 1
ATOM 953 C C . ALA A 1 122 ? -16.173 -3.375 15.443 1.00 96.56 122 ALA A C 1
ATOM 955 O O . ALA A 1 122 ? -16.059 -3.811 14.298 1.00 96.56 122 ALA A O 1
ATOM 956 N N . PHE A 1 123 ? -15.390 -2.386 15.887 1.00 96.81 123 PHE A N 1
ATOM 957 C CA . PHE A 1 123 ? -14.385 -1.765 15.023 1.00 96.81 123 PHE A CA 1
ATOM 958 C C . PHE A 1 123 ? -13.241 -2.713 14.674 1.00 96.81 123 PHE A C 1
ATOM 960 O O . PHE A 1 123 ? -12.703 -2.624 13.570 1.00 96.81 123 PHE A O 1
ATOM 967 N N . GLN A 1 124 ? -12.841 -3.599 15.592 1.00 96.06 124 GLN A N 1
ATOM 968 C CA . GLN A 1 124 ? -11.806 -4.580 15.289 1.00 96.06 124 GLN A CA 1
ATOM 969 C C . GLN A 1 124 ? -12.295 -5.585 14.239 1.00 96.06 124 GLN A C 1
ATOM 971 O O . GLN A 1 124 ? -11.570 -5.851 13.281 1.00 96.06 124 GLN A O 1
ATOM 976 N N . GLU A 1 125 ? -13.521 -6.089 14.378 1.00 97.38 125 GLU A N 1
ATOM 977 C CA . GLU A 1 125 ? -14.125 -7.011 13.415 1.00 97.38 125 GLU A CA 1
ATOM 978 C C . GLU A 1 125 ? -14.295 -6.360 12.034 1.00 97.38 125 GLU A C 1
ATOM 980 O O . GLU A 1 125 ? -13.878 -6.931 11.024 1.00 97.38 125 GLU A O 1
ATOM 985 N N . GLU A 1 126 ? -14.828 -5.134 11.970 1.00 97.88 126 GLU A N 1
ATOM 986 C CA . GLU A 1 126 ? -14.976 -4.407 10.704 1.00 97.88 126 GLU A CA 1
ATOM 987 C C . GLU A 1 126 ? -13.626 -4.128 10.035 1.00 97.88 126 GLU A C 1
ATOM 989 O O . GLU A 1 126 ? -13.488 -4.294 8.820 1.00 97.88 126 GLU A O 1
ATOM 994 N N . PHE A 1 127 ? -12.612 -3.733 10.809 1.00 97.75 127 PHE A N 1
ATOM 995 C CA . PHE A 1 127 ? -11.267 -3.513 10.284 1.00 97.75 127 PHE A CA 1
ATOM 996 C C . PHE A 1 127 ? -10.681 -4.796 9.689 1.00 97.75 127 PHE A C 1
ATOM 998 O O . PHE A 1 127 ? -10.188 -4.783 8.558 1.00 97.75 127 PHE A O 1
ATOM 1005 N N . GLU A 1 128 ? -10.771 -5.915 10.411 1.00 96.56 128 GLU A N 1
ATOM 1006 C CA . GLU A 1 128 ? -10.300 -7.216 9.935 1.00 96.56 128 GLU A CA 1
ATOM 1007 C C . GLU A 1 128 ? -11.056 -7.650 8.667 1.00 96.56 128 GLU A C 1
ATOM 1009 O O . GLU A 1 128 ? -10.429 -8.046 7.677 1.00 96.56 128 GLU A O 1
ATOM 1014 N N . ALA A 1 129 ? -12.380 -7.473 8.632 1.00 98.00 129 ALA A N 1
ATOM 1015 C CA . ALA A 1 129 ? -13.208 -7.762 7.464 1.00 98.00 129 ALA A CA 1
ATOM 1016 C C . ALA A 1 129 ? -12.818 -6.910 6.244 1.00 98.00 129 ALA A C 1
ATOM 1018 O O . ALA A 1 129 ? -12.708 -7.431 5.129 1.00 98.00 129 ALA A O 1
ATOM 1019 N N . ILE A 1 130 ? -12.558 -5.612 6.433 1.00 97.75 130 ILE A N 1
ATOM 1020 C CA . ILE A 1 130 ? -12.090 -4.714 5.369 1.00 97.75 130 ILE A CA 1
ATOM 1021 C C . ILE A 1 130 ? -10.713 -5.155 4.870 1.00 97.75 130 ILE A C 1
ATOM 1023 O O . ILE A 1 130 ? -10.531 -5.289 3.658 1.00 97.75 130 ILE A O 1
ATOM 1027 N N . CYS A 1 131 ? -9.761 -5.423 5.771 1.00 97.12 131 CYS A N 1
ATOM 1028 C CA . CYS A 1 131 ? -8.418 -5.877 5.413 1.00 97.12 131 CYS A CA 1
ATOM 1029 C C . CYS A 1 131 ? -8.439 -7.180 4.607 1.00 97.12 131 CYS A C 1
ATOM 1031 O O . CYS A 1 131 ? -7.703 -7.295 3.623 1.00 97.12 131 CYS A O 1
ATOM 1033 N N . LEU A 1 132 ? -9.298 -8.132 4.977 1.00 96.31 132 LEU A N 1
ATOM 1034 C CA . LEU A 1 132 ? -9.499 -9.371 4.227 1.00 96.31 132 LEU A CA 1
ATOM 1035 C C . LEU A 1 132 ? -10.127 -9.104 2.857 1.00 96.31 132 LEU A C 1
ATOM 1037 O O . LEU A 1 132 ? -9.613 -9.576 1.841 1.00 96.31 132 LEU A O 1
ATOM 1041 N N . LYS A 1 133 ? -11.198 -8.303 2.808 1.00 97.44 133 LYS A N 1
ATOM 1042 C CA . LYS A 1 133 ? -11.929 -7.978 1.574 1.00 97.44 133 LYS A CA 1
ATOM 1043 C C . LYS A 1 133 ? -11.027 -7.354 0.513 1.00 97.44 133 LYS A C 1
ATOM 1045 O O . LYS A 1 133 ? -11.107 -7.727 -0.655 1.00 97.44 133 LYS A O 1
ATOM 1050 N N . ILE A 1 134 ? -10.178 -6.411 0.909 1.00 96.12 134 ILE A N 1
ATOM 1051 C CA . ILE A 1 134 ? -9.264 -5.721 -0.012 1.00 96.12 134 ILE A CA 1
ATOM 1052 C C . ILE A 1 134 ? -7.937 -6.462 -0.201 1.00 96.12 134 ILE A C 1
ATOM 1054 O O . ILE A 1 134 ? -7.085 -5.982 -0.941 1.00 96.12 134 ILE A O 1
ATOM 1058 N N . LYS A 1 135 ? -7.749 -7.611 0.465 1.00 95.69 135 LYS A N 1
ATOM 1059 C CA . LYS A 1 135 ? -6.480 -8.352 0.502 1.00 95.69 135 LYS A CA 1
ATOM 1060 C C . LYS A 1 135 ? -5.305 -7.444 0.891 1.00 95.69 135 LYS A C 1
ATOM 1062 O O . LYS A 1 135 ? -4.242 -7.497 0.278 1.00 95.69 135 LYS A O 1
ATOM 1067 N N . MET A 1 136 ? -5.505 -6.608 1.914 1.00 96.06 136 MET A N 1
ATOM 1068 C CA . MET A 1 136 ? -4.561 -5.561 2.327 1.00 96.06 136 MET A CA 1
ATOM 1069 C C . MET A 1 136 ? -3.156 -6.108 2.587 1.00 96.06 136 MET A C 1
ATOM 1071 O O . MET A 1 136 ? -2.184 -5.453 2.232 1.00 96.06 136 MET A O 1
ATOM 1075 N N . GLY A 1 137 ? -3.055 -7.306 3.177 1.00 93.75 137 GLY A N 1
ATOM 1076 C CA . GLY A 1 137 ? -1.776 -7.991 3.382 1.00 93.75 137 GLY A CA 1
ATOM 1077 C C . GLY A 1 137 ? -1.010 -8.147 2.070 1.00 93.75 137 GLY A C 1
ATOM 1078 O O . GLY A 1 137 ? 0.041 -7.547 1.915 1.00 93.75 137 GLY A O 1
ATOM 1079 N N . ALA A 1 138 ? -1.610 -8.811 1.079 1.00 93.62 138 ALA A N 1
ATOM 1080 C CA . ALA A 1 138 ? -0.983 -9.026 -0.226 1.00 93.62 138 ALA A CA 1
ATOM 1081 C C . ALA A 1 138 ? -0.645 -7.719 -0.966 1.00 93.62 138 ALA A C 1
ATOM 1083 O O . ALA A 1 138 ? 0.369 -7.641 -1.650 1.00 93.62 138 ALA A O 1
ATOM 1084 N N . VAL A 1 139 ? -1.482 -6.682 -0.833 1.00 95.69 139 VAL A N 1
ATOM 1085 C CA . VAL A 1 139 ? -1.199 -5.362 -1.422 1.00 95.69 139 VAL A CA 1
ATOM 1086 C C . VAL A 1 139 ? 0.035 -4.731 -0.779 1.00 95.69 139 VAL A C 1
ATOM 1088 O O . VAL A 1 139 ? 0.887 -4.201 -1.486 1.00 95.69 139 VAL A O 1
ATOM 1091 N N . LEU A 1 140 ? 0.140 -4.778 0.550 1.00 95.75 140 LEU A N 1
ATOM 1092 C CA . LEU A 1 140 ? 1.287 -4.223 1.264 1.00 95.75 140 LEU A CA 1
ATOM 1093 C C . LEU A 1 140 ? 2.554 -5.059 1.075 1.00 95.75 140 LEU A C 1
ATOM 1095 O O . LEU A 1 140 ? 3.624 -4.463 0.994 1.00 95.75 140 LEU A O 1
ATOM 1099 N N . ASP A 1 141 ? 2.430 -6.379 0.942 1.00 92.75 141 ASP A N 1
ATOM 1100 C CA . ASP A 1 141 ? 3.538 -7.280 0.612 1.00 92.75 141 ASP A CA 1
ATOM 1101 C C . ASP A 1 141 ? 4.101 -6.946 -0.781 1.00 92.75 141 ASP A C 1
ATOM 1103 O O . ASP A 1 141 ? 5.302 -6.753 -0.929 1.00 92.75 141 ASP A O 1
ATOM 1107 N N . ALA A 1 142 ? 3.237 -6.752 -1.787 1.00 93.69 142 ALA A N 1
ATOM 1108 C CA . ALA A 1 142 ? 3.663 -6.340 -3.128 1.00 93.69 142 ALA A CA 1
ATOM 1109 C C . ALA A 1 142 ? 4.322 -4.949 -3.138 1.00 93.69 142 ALA A C 1
ATOM 1111 O O . ALA A 1 142 ? 5.258 -4.694 -3.892 1.00 93.69 142 ALA A O 1
ATOM 1112 N N . VAL A 1 143 ? 3.847 -4.022 -2.299 1.00 93.12 143 VAL A N 1
ATOM 1113 C CA . VAL A 1 143 ? 4.500 -2.713 -2.132 1.00 93.12 143 VAL A CA 1
ATOM 1114 C C . VAL A 1 143 ? 5.874 -2.862 -1.480 1.00 93.12 143 VAL A C 1
ATOM 1116 O O . VAL A 1 143 ? 6.797 -2.151 -1.867 1.00 93.12 143 VAL A O 1
ATOM 1119 N N . GLU A 1 144 ? 6.017 -3.743 -0.491 1.00 92.62 144 GLU A N 1
ATOM 1120 C CA . GLU A 1 144 ? 7.299 -4.029 0.157 1.00 92.62 144 GLU A CA 1
ATOM 1121 C C . GLU A 1 144 ? 8.300 -4.608 -0.851 1.00 92.62 144 GLU A C 1
ATOM 1123 O O . GLU A 1 144 ? 9.377 -4.039 -1.000 1.00 92.62 144 GLU A O 1
ATOM 1128 N N . GLU A 1 145 ? 7.882 -5.596 -1.645 1.00 91.12 145 GLU A N 1
ATOM 1129 C CA . GLU A 1 145 ? 8.668 -6.180 -2.741 1.00 91.12 145 GLU A CA 1
ATOM 1130 C C . GLU A 1 145 ? 9.122 -5.120 -3.759 1.00 91.12 145 GLU A C 1
ATOM 1132 O O . GLU A 1 145 ? 10.310 -5.004 -4.049 1.00 91.12 145 GLU A O 1
ATOM 1137 N N . ILE A 1 146 ? 8.213 -4.266 -4.246 1.00 89.94 146 ILE A N 1
ATOM 1138 C CA . ILE A 1 146 ? 8.556 -3.198 -5.204 1.00 89.94 146 ILE A CA 1
ATOM 1139 C C . ILE A 1 146 ? 9.563 -2.202 -4.610 1.00 89.94 146 ILE A C 1
ATOM 1141 O O . ILE A 1 146 ? 10.410 -1.669 -5.333 1.00 89.94 146 ILE A O 1
ATOM 1145 N N . VAL A 1 147 ? 9.453 -1.887 -3.317 1.00 88.81 147 VAL A N 1
ATOM 1146 C CA . VAL A 1 147 ? 10.389 -0.973 -2.649 1.00 88.81 147 VAL A CA 1
ATOM 1147 C C . VAL A 1 147 ? 11.766 -1.622 -2.524 1.00 88.81 147 VAL A C 1
ATOM 1149 O O . VAL A 1 147 ? 12.757 -0.981 -2.867 1.00 88.81 147 VAL A O 1
ATOM 1152 N N . GLU A 1 148 ? 11.829 -2.887 -2.114 1.00 88.62 148 GLU A N 1
ATOM 1153 C CA . GLU A 1 148 ? 13.080 -3.648 -2.040 1.00 88.62 148 GLU A CA 1
ATOM 1154 C C . GLU A 1 148 ? 13.751 -3.763 -3.420 1.00 88.62 148 GLU A C 1
ATOM 1156 O O . GLU A 1 148 ? 14.945 -3.490 -3.560 1.00 88.62 148 GLU A O 1
ATOM 1161 N N . GLU A 1 149 ? 12.987 -4.068 -4.474 1.00 85.88 149 GLU A N 1
ATOM 1162 C CA . GLU A 1 149 ? 13.488 -4.093 -5.852 1.00 85.88 149 GLU A CA 1
ATOM 1163 C C . GLU A 1 149 ? 14.043 -2.735 -6.302 1.00 85.88 149 GLU A C 1
ATOM 1165 O O . GLU A 1 149 ? 15.072 -2.672 -6.982 1.00 85.88 149 GLU A O 1
ATOM 1170 N N . GLN A 1 150 ? 13.381 -1.632 -5.939 1.00 83.75 150 GLN A N 1
ATOM 1171 C CA . GLN A 1 150 ? 13.853 -0.287 -6.272 1.00 83.75 150 GLN A CA 1
ATOM 1172 C C . GLN A 1 150 ? 15.159 0.063 -5.561 1.00 83.75 150 GLN A C 1
ATOM 1174 O O . GLN A 1 150 ? 16.043 0.650 -6.188 1.00 83.75 150 GLN A O 1
ATOM 1179 N N . GLU A 1 151 ? 15.300 -0.301 -4.287 1.00 81.50 151 GLU A N 1
ATOM 1180 C CA . GLU A 1 151 ? 16.531 -0.079 -3.523 1.00 81.50 151 GLU A CA 1
ATOM 1181 C C . GLU A 1 151 ? 17.703 -0.898 -4.081 1.00 81.50 151 GLU A C 1
ATOM 1183 O O . GLU A 1 151 ? 18.833 -0.407 -4.149 1.00 81.50 151 GLU A O 1
ATOM 1188 N N . LEU A 1 152 ? 17.432 -2.118 -4.554 1.00 81.44 152 LEU A N 1
ATOM 1189 C CA . LEU A 1 152 ? 18.429 -2.994 -5.171 1.00 81.44 152 LEU A CA 1
ATOM 1190 C C . LEU A 1 152 ? 18.772 -2.622 -6.617 1.00 81.44 152 LEU A C 1
ATOM 1192 O O . LEU A 1 152 ? 19.792 -3.084 -7.132 1.00 81.44 152 LEU A O 1
ATOM 1196 N N . ASN A 1 153 ? 17.957 -1.808 -7.291 1.00 76.06 153 ASN A N 1
ATOM 1197 C CA . ASN A 1 153 ? 18.173 -1.441 -8.684 1.00 76.06 153 ASN A CA 1
ATOM 1198 C C . ASN A 1 153 ? 18.916 -0.093 -8.810 1.00 76.06 153 ASN A C 1
ATOM 1200 O O . ASN A 1 153 ? 18.287 0.972 -8.843 1.00 76.06 153 ASN A O 1
ATOM 1204 N N . PRO A 1 154 ? 20.252 -0.092 -9.002 1.00 67.94 154 PRO A N 1
ATOM 1205 C CA . PRO A 1 154 ? 21.045 1.136 -9.107 1.00 67.94 154 PRO A CA 1
ATOM 1206 C C . PRO A 1 154 ? 20.667 2.013 -10.314 1.00 67.94 154 PRO A C 1
ATOM 1208 O O . PRO A 1 154 ? 21.061 3.181 -10.381 1.00 67.94 154 PRO A O 1
ATOM 1211 N N . LEU A 1 155 ? 19.899 1.490 -11.280 1.00 67.56 155 LEU A N 1
ATOM 1212 C CA . LEU A 1 155 ? 19.413 2.261 -12.423 1.00 67.56 155 LEU A CA 1
ATOM 1213 C C . LEU A 1 155 ? 18.225 3.166 -12.078 1.00 67.56 155 LEU A C 1
ATOM 1215 O O . LEU A 1 155 ? 18.007 4.126 -12.813 1.00 67.56 155 LEU A O 1
ATOM 1219 N N . PHE A 1 156 ? 17.493 2.941 -10.979 1.00 64.69 156 PHE A N 1
ATOM 1220 C CA . PHE A 1 156 ? 16.391 3.832 -10.585 1.00 64.69 156 PHE A CA 1
ATOM 1221 C C . PHE A 1 156 ? 16.897 5.221 -10.179 1.00 64.69 156 PHE A C 1
ATOM 1223 O O . PHE A 1 156 ? 16.370 6.225 -10.655 1.00 64.69 156 PHE A O 1
ATOM 1230 N N . SER A 1 157 ? 17.991 5.288 -9.414 1.00 61.06 157 SER A N 1
ATOM 1231 C CA . SER A 1 157 ? 18.683 6.551 -9.111 1.00 61.06 157 SER A CA 1
ATOM 1232 C C . SER A 1 157 ? 19.305 7.188 -10.368 1.00 61.06 157 SER A C 1
ATOM 1234 O O . SER A 1 157 ? 19.335 8.409 -10.516 1.00 61.06 157 SER A O 1
ATOM 1236 N N . LYS A 1 158 ? 19.757 6.363 -11.326 1.00 58.88 158 LYS A N 1
ATOM 1237 C CA . LYS A 1 158 ? 20.485 6.805 -12.528 1.00 58.88 158 LYS A CA 1
ATOM 1238 C C . LYS A 1 158 ? 19.593 7.135 -13.733 1.00 58.88 158 LYS A C 1
ATOM 1240 O O . LYS A 1 158 ? 20.073 7.760 -14.679 1.00 58.88 158 LYS A O 1
ATOM 1245 N N . ARG A 1 159 ? 18.308 6.761 -13.711 1.00 59.94 159 ARG A N 1
ATOM 1246 C CA . ARG A 1 159 ? 17.350 6.956 -14.817 1.00 59.94 159 ARG A CA 1
ATOM 1247 C C . ARG A 1 159 ? 17.229 8.424 -15.229 1.00 59.94 159 ARG A C 1
ATOM 1249 O O . ARG A 1 159 ? 17.155 8.691 -16.422 1.00 59.94 159 ARG A O 1
ATOM 1256 N N . SER A 1 160 ? 17.293 9.359 -14.277 1.00 57.62 160 SER A N 1
ATOM 1257 C CA . SER A 1 160 ? 17.281 10.798 -14.581 1.00 57.62 160 SER A CA 1
ATOM 1258 C C . SER A 1 160 ? 18.502 11.229 -15.404 1.00 57.62 160 SER A C 1
ATOM 1260 O O . SER A 1 160 ? 18.364 11.998 -16.339 1.00 57.62 160 SER A O 1
ATOM 1262 N N . ASN A 1 161 ? 19.691 10.691 -15.119 1.00 63.06 161 ASN A N 1
ATOM 1263 C CA . ASN A 1 161 ? 20.933 11.067 -15.807 1.00 63.06 161 ASN A CA 1
ATOM 1264 C C . ASN A 1 161 ? 21.053 10.404 -17.197 1.00 63.06 161 ASN A C 1
ATOM 1266 O O . ASN A 1 161 ? 21.572 10.981 -18.152 1.00 63.06 161 ASN A O 1
ATOM 1270 N N . ILE A 1 162 ? 20.536 9.181 -17.344 1.00 71.75 162 ILE A N 1
ATOM 1271 C CA . ILE A 1 162 ? 20.595 8.447 -18.617 1.00 71.75 162 ILE A CA 1
ATOM 1272 C C . ILE A 1 162 ? 19.703 9.096 -19.688 1.00 71.75 162 ILE A C 1
ATOM 1274 O O . ILE A 1 162 ? 20.097 9.150 -20.848 1.00 71.75 162 ILE A O 1
ATOM 1278 N N . VAL A 1 163 ? 18.526 9.616 -19.329 1.00 76.94 163 VAL A N 1
ATOM 1279 C CA . VAL A 1 163 ? 17.638 10.270 -20.309 1.00 76.94 163 VAL A CA 1
ATOM 1280 C C . VAL A 1 163 ? 18.275 11.559 -20.845 1.00 76.94 163 VAL A C 1
ATOM 1282 O O . VAL A 1 163 ? 18.384 11.719 -22.061 1.00 76.94 163 VAL A O 1
ATOM 1285 N N . ASP A 1 164 ? 18.821 12.399 -19.963 1.00 76.81 164 ASP A N 1
ATOM 1286 C CA . ASP A 1 164 ? 19.486 13.654 -20.345 1.00 76.81 164 ASP A CA 1
ATOM 1287 C C . ASP A 1 164 ? 20.725 13.419 -21.236 1.00 76.81 164 ASP A C 1
ATOM 1289 O O . ASP A 1 164 ? 20.994 14.146 -22.202 1.00 76.81 164 ASP A O 1
ATOM 1293 N N . THR A 1 165 ? 21.495 12.364 -20.949 1.00 79.62 165 THR A N 1
ATOM 1294 C CA . THR A 1 165 ? 22.668 11.992 -21.761 1.00 79.62 165 THR A CA 1
ATOM 1295 C C . THR A 1 165 ? 22.278 11.443 -23.136 1.00 79.62 165 THR A C 1
ATOM 1297 O O . THR A 1 165 ? 22.957 11.726 -24.124 1.00 79.62 165 THR A O 1
ATOM 1300 N N . VAL A 1 166 ? 21.163 10.715 -23.244 1.00 84.75 166 VAL A N 1
ATOM 1301 C CA . VAL A 1 166 ? 20.643 10.226 -24.531 1.00 84.75 166 VAL A CA 1
ATOM 1302 C C . VAL A 1 166 ? 20.107 11.375 -25.389 1.00 84.75 166 VAL A C 1
ATOM 1304 O O . VAL A 1 166 ? 20.392 11.419 -26.588 1.00 84.75 166 VAL A O 1
ATOM 1307 N N . GLU A 1 167 ? 19.383 12.330 -24.802 1.00 86.12 167 GLU A N 1
ATOM 1308 C CA . GLU A 1 167 ? 18.863 13.492 -25.533 1.00 86.12 167 GLU A CA 1
ATOM 1309 C C . GLU A 1 167 ? 19.982 14.404 -26.043 1.00 86.12 167 GLU A C 1
ATOM 1311 O O . GLU A 1 167 ? 19.992 14.771 -27.222 1.00 86.12 167 GLU A O 1
ATOM 1316 N N . SER A 1 168 ? 20.968 14.716 -25.198 1.00 86.25 168 SER A N 1
ATOM 1317 C CA . SER A 1 168 ? 22.127 15.525 -25.599 1.00 86.25 168 SER A CA 1
ATOM 1318 C C . SER A 1 168 ? 22.963 14.851 -26.694 1.00 86.25 168 SER A C 1
ATOM 1320 O O . SER A 1 168 ? 23.341 15.506 -27.670 1.00 86.25 168 SER A O 1
ATOM 1322 N N . LEU A 1 169 ? 23.189 13.534 -26.603 1.00 91.81 169 LEU A N 1
ATOM 1323 C CA . LEU A 1 169 ? 23.868 12.764 -27.648 1.00 91.81 169 LEU A CA 1
ATOM 1324 C C . LEU A 1 169 ? 23.069 12.750 -28.960 1.00 91.81 169 LEU A C 1
ATOM 1326 O O . LEU A 1 169 ? 23.647 12.912 -30.037 1.00 91.81 169 LEU A O 1
ATOM 1330 N N . SER A 1 170 ? 21.748 12.581 -28.880 1.00 94.94 170 SER A N 1
ATOM 1331 C CA . SER A 1 170 ? 20.849 12.602 -30.038 1.00 94.94 170 SER A CA 1
ATOM 1332 C C . SER A 1 170 ? 20.879 13.958 -30.746 1.00 94.94 170 SER A C 1
ATOM 1334 O O . SER A 1 170 ? 21.052 14.025 -31.967 1.00 94.94 170 SER A O 1
ATOM 1336 N N . LEU A 1 171 ? 20.812 15.052 -29.981 1.00 95.38 171 LEU A N 1
ATOM 1337 C CA . LEU A 1 171 ? 20.917 16.412 -30.505 1.00 95.38 171 LEU A CA 1
ATOM 1338 C C . LEU A 1 171 ? 22.274 16.651 -31.181 1.00 95.38 171 LEU A C 1
ATOM 1340 O O . LEU A 1 171 ? 22.320 17.153 -32.305 1.00 95.38 171 LEU A O 1
ATOM 1344 N N . ALA A 1 172 ? 23.372 16.238 -30.542 1.00 95.31 172 ALA A N 1
ATOM 1345 C CA . ALA A 1 172 ? 24.713 16.351 -31.110 1.00 95.31 172 ALA A CA 1
ATOM 1346 C C . ALA A 1 172 ? 24.840 15.577 -32.433 1.00 95.31 172 ALA A C 1
ATOM 1348 O O . ALA A 1 172 ? 25.348 16.110 -33.419 1.00 95.31 172 ALA A O 1
ATOM 1349 N N . LYS A 1 173 ? 24.319 14.345 -32.494 1.00 97.06 173 LYS A N 1
ATOM 1350 C CA . LYS A 1 173 ? 24.327 13.533 -33.720 1.00 97.06 173 LYS A CA 1
ATOM 1351 C C . LYS A 1 173 ? 23.480 14.146 -34.831 1.00 97.06 173 LYS A C 1
ATOM 1353 O O . LYS A 1 173 ? 23.908 14.136 -35.982 1.00 97.06 173 LYS A O 1
ATOM 1358 N N . LYS A 1 174 ? 22.316 14.711 -34.506 1.00 97.56 174 LYS A N 1
ATOM 1359 C CA . LYS A 1 174 ? 21.467 15.412 -35.480 1.00 97.56 174 LYS A CA 1
ATOM 1360 C C . LYS A 1 174 ? 22.180 16.629 -36.074 1.00 97.56 174 LYS A C 1
ATOM 1362 O O . LYS A 1 174 ? 22.158 16.803 -37.292 1.00 97.56 174 LYS A O 1
ATOM 1367 N N . ASN A 1 175 ? 22.834 17.426 -35.231 1.00 96.31 175 ASN A N 1
ATOM 1368 C CA . ASN A 1 175 ? 23.600 18.592 -35.669 1.00 96.31 175 ASN A CA 1
ATOM 1369 C C . ASN A 1 175 ? 24.772 18.188 -36.572 1.00 96.31 175 ASN A C 1
ATOM 1371 O O . ASN A 1 175 ? 24.975 18.805 -37.616 1.00 96.31 175 ASN A O 1
ATOM 1375 N N . GLU A 1 176 ? 25.487 17.116 -36.223 1.00 96.62 176 GLU A N 1
ATOM 1376 C CA . GLU A 1 176 ? 26.592 16.599 -37.036 1.00 96.62 176 GLU A CA 1
ATOM 1377 C C . GLU A 1 176 ? 26.113 16.114 -38.411 1.00 96.62 176 GLU A C 1
ATOM 1379 O O . GLU A 1 176 ? 26.690 16.471 -39.436 1.00 96.62 176 GLU A O 1
ATOM 1384 N N . ILE A 1 177 ? 25.008 15.362 -38.467 1.00 98.06 177 ILE A N 1
ATOM 1385 C CA . ILE A 1 177 ? 24.414 14.919 -39.740 1.00 98.06 177 ILE A CA 1
ATOM 138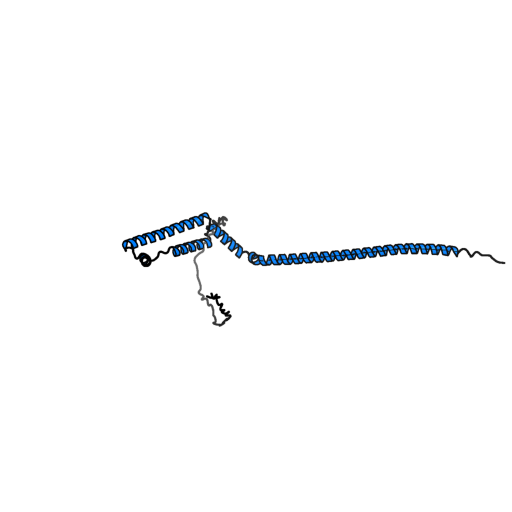6 C C . ILE A 1 177 ? 24.031 16.123 -40.607 1.00 98.06 177 ILE A C 1
ATOM 1388 O O . ILE A 1 177 ? 24.271 16.119 -41.814 1.00 98.06 177 ILE A O 1
ATOM 1392 N N . GLN A 1 178 ? 23.445 17.159 -40.007 1.00 97.56 178 GLN A N 1
ATOM 1393 C CA . GLN A 1 178 ? 23.071 18.368 -40.732 1.00 97.56 178 GLN A CA 1
ATOM 1394 C C . GLN A 1 178 ? 24.301 19.109 -41.270 1.00 97.56 178 GLN A C 1
ATOM 1396 O O . GLN A 1 178 ? 24.301 19.519 -42.430 1.00 97.56 178 GLN A O 1
ATOM 1401 N N . HIS A 1 179 ? 25.359 19.231 -40.468 1.00 97.94 179 HIS A N 1
ATOM 1402 C CA . HIS A 1 179 ? 26.621 19.834 -40.886 1.00 97.94 179 HIS A CA 1
ATOM 1403 C C . HIS A 1 179 ? 27.258 19.072 -42.059 1.00 97.94 179 HIS A C 1
ATOM 1405 O O . HIS A 1 179 ? 27.576 19.673 -43.087 1.00 97.94 179 HIS A O 1
ATOM 1411 N N . LEU A 1 180 ? 27.369 17.744 -41.953 1.00 98.44 180 LEU A N 1
ATOM 1412 C CA . LEU A 1 180 ? 27.915 16.902 -43.019 1.00 98.44 180 LEU A CA 1
ATOM 1413 C C . LEU A 1 180 ? 27.082 16.991 -44.300 1.00 98.44 180 LEU A C 1
ATOM 1415 O O . LEU A 1 180 ? 27.644 17.085 -45.390 1.00 98.44 180 LEU A O 1
ATOM 1419 N N . LYS A 1 181 ? 25.751 17.036 -44.184 1.00 98.00 181 LYS A N 1
ATOM 1420 C CA . LYS A 1 181 ? 24.858 17.227 -45.333 1.00 98.00 181 LYS A CA 1
ATOM 1421 C C . LYS A 1 181 ? 25.135 18.551 -46.055 1.00 98.00 181 LYS A C 1
ATOM 1423 O O . LYS A 1 181 ? 25.240 18.552 -47.279 1.00 98.00 181 LYS A O 1
ATOM 1428 N N . CYS A 1 182 ? 25.299 19.650 -45.315 1.00 97.56 182 CYS A N 1
ATOM 1429 C CA . CYS A 1 182 ? 25.655 20.948 -45.896 1.00 97.56 182 CYS A CA 1
ATOM 1430 C C . CYS A 1 182 ? 27.021 20.908 -46.599 1.00 97.56 182 CYS A C 1
ATOM 1432 O O . CYS A 1 182 ? 27.163 21.434 -47.701 1.00 97.56 182 CYS A O 1
ATOM 1434 N N . MET A 1 183 ? 28.017 20.261 -45.989 1.00 97.81 183 MET A N 1
ATOM 1435 C CA . MET A 1 183 ? 29.360 20.138 -46.563 1.00 97.81 183 MET A CA 1
ATOM 1436 C C . MET A 1 183 ? 29.374 19.329 -47.864 1.00 97.81 183 MET A C 1
ATOM 1438 O O . MET A 1 183 ? 30.049 19.715 -48.819 1.00 97.81 183 MET A O 1
ATOM 1442 N N . VAL A 1 184 ? 28.615 18.231 -47.922 1.00 98.25 184 VAL A N 1
ATOM 1443 C CA . VAL A 1 184 ? 28.472 17.422 -49.141 1.00 98.25 184 VAL A CA 1
ATOM 1444 C C . VAL A 1 184 ? 27.821 18.239 -50.251 1.00 98.25 184 VAL A C 1
ATOM 1446 O O . VAL A 1 184 ? 28.373 18.303 -51.347 1.00 98.25 184 VAL A O 1
ATOM 1449 N N . GLN A 1 185 ? 26.720 18.931 -49.953 1.00 97.88 185 GLN A N 1
ATOM 1450 C CA . GLN A 1 185 ? 26.027 19.770 -50.929 1.00 97.88 185 GLN A CA 1
ATOM 1451 C C . GLN A 1 185 ? 26.948 20.861 -51.501 1.00 97.88 185 GLN A C 1
ATOM 1453 O O . GLN A 1 185 ? 27.026 21.040 -52.714 1.00 97.88 185 GLN A O 1
ATOM 1458 N N . LEU A 1 186 ? 27.719 21.538 -50.645 1.00 97.75 186 LEU A N 1
ATOM 1459 C CA . LEU A 1 186 ? 28.687 22.544 -51.086 1.00 97.75 186 LEU A CA 1
ATOM 1460 C C . LEU A 1 186 ? 29.782 21.940 -51.986 1.00 97.75 186 LEU A C 1
ATOM 1462 O O . LEU A 1 186 ? 30.213 22.555 -52.966 1.00 97.75 186 LEU A O 1
ATOM 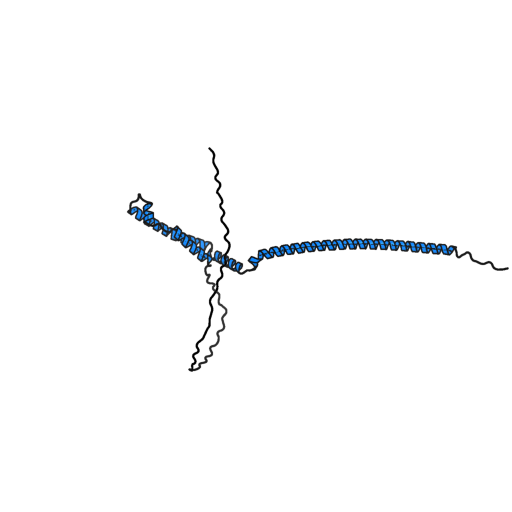1466 N N . GLY A 1 187 ? 30.236 20.726 -51.665 1.00 97.62 187 GLY A N 1
ATOM 1467 C CA . GLY A 1 187 ? 31.186 19.977 -52.484 1.00 97.62 187 GLY A CA 1
ATOM 1468 C C . GLY A 1 187 ? 30.620 19.603 -53.857 1.00 97.62 187 GLY A C 1
ATOM 1469 O O . GLY A 1 187 ? 31.312 19.746 -54.868 1.00 97.62 187 GLY A O 1
ATOM 1470 N N . GLU A 1 188 ? 29.361 19.170 -53.909 1.00 97.50 188 GLU A N 1
ATOM 1471 C CA . GLU A 1 188 ? 28.641 18.847 -55.145 1.00 97.50 188 GLU A CA 1
ATOM 1472 C C . GLU A 1 188 ? 28.465 20.081 -56.038 1.00 97.50 188 GLU A C 1
ATOM 1474 O O . GLU A 1 188 ? 28.802 20.027 -57.222 1.00 97.50 188 GLU A O 1
ATOM 1479 N N . GLU A 1 189 ? 28.048 21.215 -55.469 1.00 97.50 189 GLU A N 1
ATOM 1480 C CA . GLU A 1 189 ? 27.914 22.492 -56.184 1.00 97.50 189 GLU A CA 1
ATOM 1481 C C . GLU A 1 189 ? 29.252 22.957 -56.777 1.00 97.50 189 GLU A C 1
ATOM 1483 O O . GLU A 1 189 ? 29.330 23.397 -57.930 1.00 97.50 189 GLU A O 1
ATOM 1488 N N . ASN A 1 190 ? 30.341 22.824 -56.015 1.00 96.88 190 ASN A N 1
ATOM 1489 C CA . ASN A 1 190 ? 31.669 23.173 -56.505 1.00 96.88 190 ASN A CA 1
ATOM 1490 C C . ASN A 1 190 ? 32.144 22.234 -57.624 1.00 96.88 190 ASN A C 1
ATOM 1492 O O . ASN A 1 190 ? 32.700 22.702 -58.621 1.00 96.88 190 ASN A O 1
ATOM 1496 N N . ASN A 1 191 ? 31.914 20.927 -57.485 1.00 97.88 191 ASN A N 1
ATOM 1497 C CA . ASN A 1 191 ? 32.238 19.952 -58.524 1.00 97.88 191 ASN A CA 1
ATOM 1498 C C . ASN A 1 191 ? 31.469 20.239 -59.813 1.00 97.88 191 ASN A C 1
ATOM 1500 O O . ASN A 1 191 ? 32.058 20.219 -60.893 1.00 97.88 191 ASN A O 1
ATOM 1504 N N . GLU A 1 192 ? 30.184 20.567 -59.711 1.00 97.75 192 GLU A N 1
ATOM 1505 C CA . GLU A 1 192 ? 29.361 20.898 -60.868 1.00 97.75 192 GLU A CA 1
ATOM 1506 C C . GLU A 1 192 ? 29.853 22.170 -61.568 1.00 97.75 192 GLU A C 1
ATOM 1508 O O . GLU A 1 192 ? 30.042 22.205 -62.786 1.00 97.75 192 GLU A O 1
ATOM 1513 N N . ARG A 1 193 ? 30.206 23.200 -60.791 1.00 97.31 193 ARG A N 1
ATOM 1514 C CA . ARG A 1 193 ? 30.849 24.410 -61.316 1.00 97.31 193 ARG A CA 1
ATOM 1515 C C . ARG A 1 193 ? 32.154 24.106 -62.058 1.00 97.31 193 ARG A C 1
ATOM 1517 O O . ARG A 1 193 ? 32.422 24.714 -63.096 1.00 97.31 193 ARG A O 1
ATOM 1524 N N . LEU A 1 194 ? 32.981 23.197 -61.540 1.00 97.50 194 LEU A N 1
ATOM 1525 C CA . LEU A 1 194 ? 34.236 22.800 -62.186 1.00 97.50 194 LEU A CA 1
ATOM 1526 C C . LEU A 1 194 ? 33.995 22.018 -63.481 1.00 97.50 194 LEU A C 1
ATOM 1528 O O . LEU A 1 194 ? 34.652 22.310 -64.480 1.00 97.50 194 LEU A O 1
ATOM 1532 N N . ARG A 1 195 ? 33.030 21.090 -63.500 1.00 97.44 195 ARG A N 1
ATOM 1533 C CA . ARG A 1 195 ? 32.632 20.369 -64.722 1.00 97.44 195 ARG A CA 1
ATOM 1534 C C . ARG A 1 195 ? 32.167 21.331 -65.814 1.00 97.44 195 ARG A C 1
ATOM 1536 O O . ARG A 1 195 ? 32.656 21.239 -66.937 1.00 97.44 195 ARG A O 1
ATOM 1543 N N . ASN A 1 196 ? 31.328 22.308 -65.467 1.00 96.44 196 ASN A N 1
ATOM 1544 C CA . ASN A 1 196 ? 30.861 23.336 -66.402 1.00 96.44 196 ASN A CA 1
ATOM 1545 C C . ASN A 1 196 ? 32.019 24.158 -66.992 1.00 96.44 196 ASN A C 1
ATOM 1547 O O . ASN A 1 196 ? 32.063 24.409 -68.197 1.00 96.44 196 ASN A O 1
ATOM 1551 N N . ARG A 1 197 ? 33.012 24.527 -66.171 1.00 96.38 197 ARG A N 1
ATOM 1552 C CA . ARG A 1 197 ? 34.222 25.219 -66.651 1.00 96.38 197 ARG A CA 1
ATOM 1553 C C . ARG A 1 197 ? 35.063 24.351 -67.586 1.00 96.38 197 ARG A C 1
ATOM 1555 O O . ARG A 1 197 ? 35.544 24.851 -68.600 1.00 96.38 197 ARG A O 1
ATOM 1562 N N . LEU A 1 198 ? 35.244 23.071 -67.260 1.00 96.31 198 LEU A N 1
ATOM 1563 C CA . LEU A 1 198 ? 35.984 22.132 -68.107 1.00 96.31 198 LEU A CA 1
ATOM 1564 C C . LEU A 1 198 ? 35.303 21.934 -69.465 1.00 96.31 198 LEU A C 1
ATOM 1566 O O . LEU A 1 198 ? 35.988 21.912 -70.486 1.00 96.31 198 LEU A O 1
ATOM 1570 N N . GLN A 1 199 ? 33.972 21.840 -69.487 1.00 95.62 199 GLN A N 1
ATOM 1571 C CA . GLN A 1 199 ? 33.200 21.712 -70.720 1.00 95.62 199 GLN A CA 1
ATOM 1572 C C . GLN A 1 199 ? 33.370 22.943 -71.627 1.00 95.62 199 GLN A C 1
ATOM 1574 O O . GLN A 1 199 ? 33.702 22.788 -72.801 1.00 95.62 199 GLN A O 1
ATOM 1579 N N . LEU A 1 200 ? 33.268 24.157 -71.070 1.00 94.69 200 LEU A N 1
ATOM 1580 C CA . LEU A 1 200 ? 33.470 25.401 -71.827 1.00 94.69 200 LEU A CA 1
ATOM 1581 C C . LEU A 1 200 ? 34.882 25.497 -72.432 1.00 94.69 200 LEU A C 1
ATOM 1583 O O . LEU A 1 200 ? 35.056 25.880 -73.589 1.00 94.69 200 LEU A O 1
ATOM 1587 N N . LEU A 1 201 ? 35.912 25.137 -71.659 1.00 93.38 201 LEU A N 1
ATOM 1588 C CA . LEU A 1 201 ? 37.294 25.130 -72.148 1.00 93.38 201 LEU A CA 1
ATOM 1589 C C . LEU A 1 201 ? 37.499 24.112 -73.277 1.00 93.38 201 LEU A C 1
ATOM 1591 O O . LEU A 1 201 ? 38.210 24.395 -74.243 1.00 93.38 201 LEU A O 1
ATOM 1595 N N . LYS A 1 202 ? 36.864 22.941 -73.173 1.00 93.69 202 LYS A N 1
ATOM 1596 C CA . LYS A 1 202 ? 36.911 21.898 -74.201 1.00 93.69 202 LYS A CA 1
ATOM 1597 C C . LYS A 1 202 ? 36.279 22.369 -75.513 1.00 93.69 202 LYS A C 1
ATOM 1599 O O . LYS A 1 202 ? 36.883 22.175 -76.566 1.00 93.69 202 LYS A O 1
ATOM 1604 N N . GLU A 1 203 ? 35.118 23.015 -75.452 1.00 91.88 203 GLU A N 1
ATOM 1605 C CA . GLU A 1 203 ? 34.427 23.572 -76.625 1.00 91.88 203 GLU A CA 1
ATOM 1606 C C . GLU A 1 203 ? 35.261 24.665 -77.306 1.00 91.88 203 GLU A C 1
ATOM 1608 O O . GLU A 1 203 ? 35.496 24.606 -78.514 1.00 91.88 203 GLU A O 1
ATOM 1613 N N . ASN A 1 204 ? 35.814 25.604 -76.532 1.00 87.69 204 ASN A N 1
ATOM 1614 C CA . ASN A 1 204 ? 36.683 26.658 -77.065 1.00 87.69 204 ASN A CA 1
ATOM 1615 C C . ASN A 1 204 ? 37.944 26.098 -77.743 1.00 87.69 204 ASN A C 1
ATOM 1617 O O . ASN A 1 204 ? 38.346 26.576 -78.804 1.00 87.69 204 ASN A O 1
ATOM 1621 N N . SER A 1 205 ? 38.559 25.064 -77.163 1.00 86.19 205 SER A N 1
ATOM 1622 C CA . SER A 1 205 ? 39.723 24.389 -77.752 1.00 86.19 205 SER A CA 1
ATOM 1623 C C . SER A 1 205 ? 39.389 23.722 -79.095 1.00 86.19 205 SER A C 1
ATOM 1625 O O . SER A 1 205 ? 40.135 23.860 -80.068 1.00 86.19 205 SER A O 1
ATOM 1627 N N . GLN A 1 206 ? 38.231 23.058 -79.191 1.00 85.69 206 GLN A N 1
ATOM 1628 C CA . GLN A 1 206 ? 37.760 22.454 -80.442 1.00 85.69 206 GLN A CA 1
ATOM 1629 C C . GLN A 1 206 ? 37.495 23.506 -81.531 1.00 85.69 206 GLN A C 1
ATOM 1631 O O . GLN A 1 206 ? 37.884 23.300 -82.682 1.00 85.69 206 GLN A O 1
ATOM 1636 N N . LEU A 1 207 ? 36.910 24.656 -81.176 1.00 82.44 207 LEU A N 1
ATOM 1637 C CA . LEU A 1 207 ? 36.706 25.769 -82.110 1.00 82.44 207 LEU A CA 1
ATOM 1638 C C . LEU A 1 207 ? 38.036 26.320 -82.647 1.00 82.44 207 LEU A C 1
ATOM 1640 O O . LEU A 1 207 ? 38.186 26.498 -83.856 1.00 82.44 207 LEU A O 1
ATOM 1644 N N . LEU A 1 208 ? 39.026 26.534 -81.774 1.00 79.81 208 LEU A N 1
ATOM 1645 C CA . LEU A 1 208 ? 40.353 27.018 -82.172 1.00 79.81 208 LEU A CA 1
ATOM 1646 C C . LEU A 1 208 ? 41.093 26.025 -83.079 1.00 79.81 208 LEU A C 1
ATOM 1648 O O . LEU A 1 208 ? 41.776 26.442 -84.013 1.00 79.81 208 LEU A O 1
ATOM 1652 N N . SER A 1 209 ? 40.925 24.718 -82.858 1.00 80.25 209 SER A N 1
ATOM 1653 C CA . SER A 1 209 ? 41.458 23.682 -83.751 1.00 80.25 209 SER A CA 1
ATOM 1654 C C . SER A 1 209 ? 40.839 23.759 -85.153 1.00 80.25 209 SER A C 1
ATOM 1656 O O . SER A 1 209 ? 41.566 23.711 -86.148 1.00 80.25 209 SER A O 1
ATOM 1658 N N . GLY A 1 210 ? 39.522 23.979 -85.246 1.00 75.19 210 GLY A N 1
ATOM 1659 C CA . GLY A 1 210 ? 38.836 24.212 -86.521 1.00 75.19 210 GLY A CA 1
ATOM 1660 C C . GLY A 1 210 ? 39.337 25.461 -87.257 1.00 75.19 210 GLY A C 1
ATOM 1661 O O . GLY A 1 210 ? 39.564 25.417 -88.468 1.00 75.19 210 GLY A O 1
ATOM 1662 N N . VAL A 1 211 ? 39.585 26.556 -86.528 1.00 77.44 211 VAL A N 1
ATOM 1663 C CA . VAL A 1 211 ? 40.155 27.799 -87.084 1.00 77.44 211 VAL A CA 1
ATOM 1664 C C . VAL A 1 211 ? 41.593 27.589 -87.563 1.00 77.44 211 VAL A C 1
ATOM 1666 O O . VAL A 1 211 ? 41.943 28.023 -88.659 1.00 77.44 211 VAL A O 1
ATOM 1669 N N . SER A 1 212 ? 42.415 26.876 -86.791 1.00 78.75 212 SER A N 1
ATOM 1670 C CA . SER A 1 212 ? 43.795 26.548 -87.166 1.00 78.75 212 SER A CA 1
ATOM 1671 C C . SER A 1 212 ? 43.857 25.752 -88.475 1.00 78.75 212 SER A C 1
ATOM 1673 O O . SER A 1 212 ? 44.607 26.100 -89.386 1.00 78.75 212 SER A O 1
ATOM 1675 N N . HIS A 1 213 ? 42.989 24.747 -88.625 1.00 78.19 213 HIS A N 1
ATOM 1676 C CA . HIS A 1 213 ? 42.901 23.954 -89.851 1.00 78.19 213 HIS A CA 1
ATOM 1677 C C . HIS A 1 213 ? 42.476 24.792 -91.072 1.00 78.19 213 HIS A C 1
ATOM 1679 O O . HIS A 1 213 ? 42.987 24.601 -92.177 1.00 78.19 213 HIS A O 1
ATOM 1685 N N . ALA A 1 214 ? 41.564 25.753 -90.889 1.00 77.56 214 ALA A N 1
ATOM 1686 C CA . ALA A 1 214 ? 41.170 26.676 -91.952 1.00 77.56 214 ALA A CA 1
ATOM 1687 C C . ALA A 1 214 ? 42.319 27.619 -92.362 1.00 77.56 214 ALA A C 1
ATOM 1689 O O . ALA A 1 214 ? 42.533 27.841 -93.556 1.00 77.56 214 ALA A O 1
ATOM 1690 N N . ILE A 1 215 ? 43.091 28.123 -91.393 1.00 80.94 215 ILE A N 1
ATOM 1691 C CA . ILE A 1 215 ? 44.286 28.947 -91.639 1.00 80.94 215 ILE A CA 1
ATOM 1692 C C . ILE A 1 215 ? 45.345 28.153 -92.409 1.00 80.94 215 ILE A C 1
ATOM 1694 O O . ILE A 1 215 ? 45.945 28.670 -93.351 1.00 80.94 215 ILE A O 1
ATOM 1698 N N . GLU A 1 216 ? 45.560 26.889 -92.048 1.00 79.12 216 GLU A N 1
ATOM 1699 C CA . GLU A 1 216 ? 46.514 26.018 -92.732 1.00 79.12 216 GLU A CA 1
ATOM 1700 C C . GLU A 1 216 ? 46.115 25.776 -94.195 1.00 79.12 216 GLU A C 1
ATOM 1702 O O . GLU A 1 216 ? 46.942 25.948 -95.094 1.00 79.12 216 GLU A O 1
ATOM 1707 N N . LYS A 1 217 ? 44.830 25.500 -94.464 1.00 81.75 217 LYS A N 1
ATOM 1708 C CA . LYS A 1 217 ? 44.310 25.414 -95.840 1.00 81.75 217 LYS A CA 1
ATOM 1709 C C . LYS A 1 217 ? 44.518 26.709 -96.620 1.00 81.75 217 LYS A C 1
ATOM 1711 O O . LYS A 1 217 ? 44.958 26.660 -97.767 1.00 81.75 217 LYS A O 1
ATOM 1716 N N . PHE A 1 218 ? 44.232 27.857 -96.007 1.00 78.00 218 PHE A N 1
ATOM 1717 C CA . PHE A 1 218 ? 44.438 29.160 -96.640 1.00 78.00 218 PHE A CA 1
ATOM 1718 C C . PHE A 1 218 ? 45.915 29.391 -96.994 1.00 78.00 218 PHE A C 1
ATOM 1720 O O . PHE A 1 218 ? 46.231 29.832 -98.099 1.00 78.00 218 PHE A O 1
ATOM 1727 N N . LYS A 1 219 ? 46.832 29.027 -96.092 1.00 80.56 219 LYS A N 1
ATOM 1728 C CA . LYS A 1 219 ? 48.279 29.149 -96.302 1.00 80.56 219 LYS A CA 1
ATOM 1729 C C . LYS A 1 219 ? 48.767 28.286 -97.470 1.00 80.56 219 LYS A C 1
ATOM 1731 O O . LYS A 1 219 ? 49.504 28.788 -98.313 1.00 80.56 219 LYS A O 1
ATOM 1736 N N . ILE A 1 220 ? 48.314 27.034 -97.558 1.00 78.69 220 ILE A N 1
ATOM 1737 C CA . ILE A 1 220 ? 48.634 26.133 -98.680 1.00 78.69 220 ILE A CA 1
ATOM 1738 C C . ILE A 1 220 ? 48.114 26.712 -100.004 1.00 78.69 220 ILE A C 1
ATOM 1740 O O . ILE A 1 220 ? 48.836 26.731 -101.000 1.00 78.69 220 ILE A O 1
ATOM 1744 N N . MET A 1 221 ? 46.887 27.241 -100.013 1.00 70.94 221 MET A N 1
ATOM 1745 C CA . MET A 1 221 ? 46.287 27.831 -101.213 1.00 70.94 221 MET A CA 1
ATOM 1746 C C . MET A 1 221 ? 47.058 29.068 -101.701 1.00 70.94 221 MET A C 1
ATOM 1748 O O . MET A 1 221 ? 47.233 29.244 -102.904 1.00 70.94 221 MET A O 1
ATOM 1752 N N . ASN A 1 222 ? 47.581 29.880 -100.779 1.00 72.62 222 ASN A N 1
ATOM 1753 C CA . ASN A 1 222 ? 48.400 31.046 -101.109 1.00 72.62 222 ASN A CA 1
ATOM 1754 C C . ASN A 1 222 ? 49.808 30.656 -101.612 1.00 72.62 222 ASN A C 1
ATOM 1756 O O . ASN A 1 222 ? 50.334 31.281 -102.530 1.00 72.62 222 ASN A O 1
ATOM 1760 N N . SER A 1 223 ? 50.411 29.590 -101.070 1.00 66.81 223 SER A N 1
ATOM 1761 C CA . SER A 1 223 ? 51.707 29.069 -101.538 1.00 66.81 223 SER A CA 1
ATOM 1762 C C . SER A 1 223 ? 51.650 28.472 -102.951 1.00 66.81 223 SER A C 1
ATOM 1764 O O . SER A 1 223 ? 52.615 28.609 -103.701 1.00 66.81 223 SER A O 1
ATOM 1766 N N . ASN A 1 224 ? 50.518 27.889 -103.359 1.00 60.12 224 ASN A N 1
ATOM 1767 C CA . ASN A 1 224 ? 50.349 27.330 -104.708 1.00 60.12 224 ASN A CA 1
ATOM 1768 C C . ASN A 1 224 ? 50.277 28.391 -105.823 1.00 60.12 224 ASN A C 1
ATOM 1770 O O . ASN A 1 224 ? 50.512 28.062 -106.983 1.00 60.12 224 ASN A O 1
ATOM 1774 N N . TYR A 1 225 ? 50.006 29.659 -105.498 1.00 56.91 225 TYR A N 1
ATOM 1775 C CA . TYR A 1 225 ? 50.033 30.757 -106.475 1.00 56.91 225 TYR A CA 1
ATOM 1776 C C . TYR A 1 225 ? 51.435 31.358 -106.689 1.00 56.91 225 TYR A C 1
ATOM 1778 O O . TYR A 1 225 ? 51.669 31.998 -107.710 1.00 56.91 225 TYR A O 1
ATOM 1786 N N . GLY A 1 226 ? 52.385 31.136 -105.771 1.00 53.59 226 GLY A N 1
ATOM 1787 C CA . GLY A 1 226 ? 53.755 31.662 -105.876 1.00 53.59 226 GLY A CA 1
ATOM 1788 C C . GLY A 1 226 ? 54.752 30.753 -106.606 1.00 53.59 226 GLY A C 1
ATOM 1789 O O . GLY A 1 226 ? 55.823 31.217 -106.982 1.0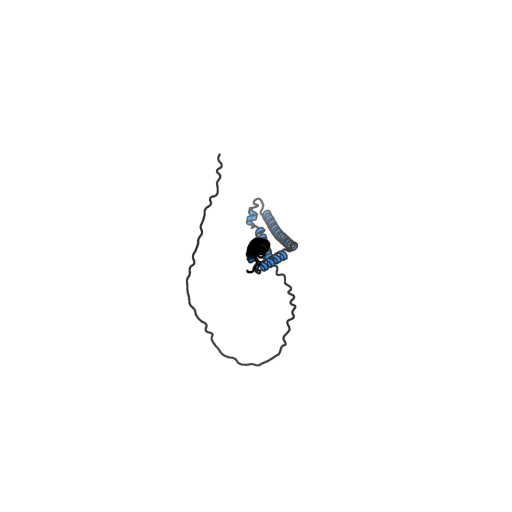0 53.59 226 GLY A O 1
ATOM 1790 N N . ALA A 1 227 ? 54.423 29.474 -106.817 1.00 50.81 227 ALA A N 1
ATOM 1791 C CA . ALA A 1 227 ? 55.365 28.465 -107.317 1.00 50.81 227 ALA A CA 1
ATOM 1792 C C . ALA A 1 227 ? 55.370 28.263 -108.850 1.00 50.81 227 ALA A C 1
ATOM 1794 O O . ALA A 1 227 ? 56.185 27.493 -109.346 1.00 50.81 227 ALA A O 1
ATOM 1795 N N . ASN A 1 228 ? 54.512 28.956 -109.613 1.00 48.50 228 ASN A N 1
ATOM 1796 C CA . ASN A 1 228 ? 54.377 28.757 -111.069 1.00 48.50 228 ASN A CA 1
ATOM 1797 C C . ASN A 1 228 ? 55.027 29.848 -111.952 1.00 48.50 228 ASN A C 1
ATOM 1799 O O . ASN A 1 228 ? 54.777 29.863 -113.152 1.00 48.50 228 ASN A O 1
ATOM 1803 N N . ASN A 1 229 ? 55.884 30.728 -111.414 1.00 48.66 229 ASN A N 1
ATOM 1804 C CA . ASN A 1 229 ? 56.564 31.780 -112.198 1.00 48.66 229 ASN A CA 1
ATOM 1805 C C . ASN A 1 229 ? 58.100 31.650 -112.221 1.00 48.66 229 ASN A C 1
ATOM 1807 O O . ASN A 1 229 ? 58.817 32.636 -112.064 1.00 48.66 229 ASN A O 1
ATOM 1811 N N . SER A 1 230 ? 58.624 30.447 -112.451 1.00 49.88 230 SER A N 1
ATOM 1812 C CA . SER A 1 230 ? 60.028 30.277 -112.851 1.00 49.88 230 SER A CA 1
ATOM 1813 C C . SER A 1 230 ? 60.186 29.104 -113.821 1.00 49.88 230 SER A C 1
ATOM 1815 O O . SER A 1 230 ? 60.593 28.014 -113.428 1.00 49.88 230 SER A O 1
ATOM 1817 N N . VAL A 1 231 ? 59.855 29.335 -115.092 1.00 43.53 231 VAL A N 1
ATOM 1818 C CA . VAL A 1 231 ? 60.350 28.539 -116.225 1.00 43.53 231 VAL A CA 1
ATOM 1819 C C . VAL A 1 231 ? 61.035 29.511 -117.187 1.00 43.53 231 VAL A C 1
ATOM 1821 O O . VAL A 1 231 ? 60.384 30.245 -117.921 1.00 43.53 231 VAL A O 1
ATOM 1824 N N . GLU A 1 232 ? 62.354 29.612 -117.023 1.00 45.97 232 GLU A N 1
ATOM 1825 C CA . GLU A 1 232 ? 63.346 29.319 -118.064 1.00 45.97 232 GLU A CA 1
ATOM 1826 C C . GLU A 1 232 ? 63.058 29.832 -119.495 1.00 45.97 232 GLU A C 1
ATOM 1828 O O . GLU A 1 232 ? 62.234 29.283 -120.223 1.00 45.97 232 GLU A O 1
ATOM 1833 N N . MET A 1 233 ? 63.844 30.816 -119.949 1.00 44.41 233 MET A N 1
ATOM 1834 C CA . MET A 1 233 ? 64.299 30.850 -121.342 1.00 44.41 233 MET A CA 1
ATOM 1835 C C . MET A 1 233 ? 65.818 31.042 -121.390 1.00 44.41 233 MET A C 1
ATOM 1837 O O . MET A 1 233 ? 66.365 31.987 -120.824 1.00 44.41 233 MET A O 1
ATOM 1841 N N . HIS A 1 234 ? 66.436 30.063 -122.045 1.00 44.03 234 HIS A N 1
ATOM 1842 C CA . HIS A 1 234 ? 67.846 29.840 -122.338 1.00 44.03 234 HIS A CA 1
ATOM 1843 C C . HIS A 1 234 ? 68.457 30.846 -123.338 1.00 44.03 234 HIS A C 1
ATOM 1845 O O . HIS A 1 234 ? 67.757 31.388 -124.189 1.00 44.03 234 HIS A O 1
ATOM 1851 N N . ASP A 1 235 ? 69.783 30.986 -123.218 1.00 43.69 235 ASP A N 1
ATOM 1852 C CA . ASP A 1 235 ? 70.845 31.339 -124.184 1.00 43.69 235 ASP A CA 1
ATOM 1853 C C . ASP A 1 235 ? 70.504 31.694 -125.649 1.00 43.69 235 ASP A C 1
ATOM 1855 O O . ASP A 1 235 ? 69.938 30.881 -126.384 1.00 43.69 235 ASP A O 1
ATOM 1859 N N . ALA A 1 236 ? 71.044 32.835 -126.111 1.00 44.53 236 ALA A N 1
ATOM 1860 C CA . ALA A 1 236 ? 72.139 32.932 -127.100 1.00 44.53 236 ALA A CA 1
ATOM 1861 C C . ALA A 1 236 ? 72.720 34.360 -127.141 1.00 44.53 236 ALA A C 1
ATOM 1863 O O . ALA A 1 236 ? 71.920 35.324 -127.123 1.00 44.53 236 ALA A O 1
#

InterPro domains:
  IPR007128 Nuclear MIS12/MIND complex subunit PMF1/Nnf1 [PTHR15459] (59-214)

Sequence (236 aa):
MGLKSQSPKTLPLTVASETNLNRTDLNSPEKANGVGYPHPETVRNYRMEESPVPDSNASSTTTTAIGSRFSTLNKSFKVALRSMLTSSSKEEFVKEFPTFTNAEKDYLHRLYLQAMDSFHEAFQEEFEAICLKIKMGAVLDAVEEIVEEQELNPLFSKRSNIVDTVESLSLAKKNEIQHLKCMVQLGEENNERLRNRLQLLKENSQLLSGVSHAIEKFKIMNSNYGANNSVEMHDA

pLDDT: mean 73.52, std 24.95, range [30.52, 98.44]

Foldseek 3Di:
DDDDDDDDDDDDDDDDDDDDDDDDDDDDDDDDDDDDDDDDDDDDDDDDDDDDDDDPDPPPPVPPPQDPVVVVVLVVVLVVLCVVLVDDDLVVQCVVVVPDDPVVSVVVSVVSVVVSVVSSVVVVVVVVVVCVVVVVSVVVVVVVVVVVVCVVDPVNVVVVVVVVVVVVVVVVVVVVVVVVVVVVVVVVVVVVVVVVVVVVVVVVVVVVVVVVVVVVVVVVVVVVVVPPPDDDDDDD

Secondary structure (DSSP, 8-state):
------PPPP----------------------PPP--------------PPPP--------------HHHHHHHHHHHHHHHHHH-PPPHHHHHHT-TTS-HHHHHHHHHHHHHHHHHHHHHHHHHHHHHHHHTTHHHHHHHHHHHHHHHHH-HHHHHHHHHHHHHHHHHHHHHHHHHHHHHHHHHHHHHHHHHHHHHHHHHHHHHHHHHHHHHHHHHHHHHHHHHSS--------

Organism: Vicia faba (NCBI:txid3906)